Protein AF-A0A7S3FVV7-F1 (afdb_monomer_lite)

Structure (mmCIF, N/CA/C/O backbone):
data_AF-A0A7S3FVV7-F1
#
_entry.id   AF-A0A7S3FVV7-F1
#
loop_
_atom_site.group_PDB
_atom_site.id
_atom_site.type_symbol
_atom_site.label_atom_id
_atom_site.label_alt_id
_atom_site.label_comp_id
_atom_site.label_asym_id
_atom_site.label_entity_id
_atom_site.label_seq_id
_atom_site.pdbx_PDB_ins_code
_atom_site.Cartn_x
_atom_site.Cartn_y
_atom_site.Cartn_z
_atom_site.occupancy
_atom_site.B_iso_or_equiv
_atom_site.auth_seq_id
_atom_site.auth_comp_id
_atom_site.auth_asym_id
_atom_site.auth_atom_id
_atom_site.pdbx_PDB_model_num
ATOM 1 N N . TYR A 1 1 ? -2.091 10.885 12.069 1.00 60.06 1 TYR A N 1
ATOM 2 C CA . TYR A 1 1 ? -3.209 10.291 11.321 1.00 60.06 1 TYR A CA 1
ATOM 3 C C . TYR A 1 1 ? -4.371 10.122 12.283 1.00 60.06 1 TYR A C 1
ATOM 5 O O . TYR A 1 1 ? -4.278 9.339 13.219 1.00 60.06 1 TYR A O 1
ATOM 13 N N . LYS A 1 2 ? -5.393 10.971 12.178 1.00 64.44 2 LYS A N 1
ATOM 14 C CA . LYS A 1 2 ? -6.621 10.888 12.982 1.00 64.44 2 LYS A CA 1
ATOM 15 C C . LYS A 1 2 ? -7.765 11.093 12.008 1.00 64.44 2 LYS A C 1
ATOM 17 O O . LYS A 1 2 ? -8.202 12.220 11.855 1.00 64.44 2 LYS A O 1
ATOM 22 N N . HIS A 1 3 ? -8.124 10.017 11.324 1.00 74.38 3 HIS A N 1
ATOM 23 C CA . HIS A 1 3 ? -9.129 10.035 10.274 1.00 74.38 3 HIS A CA 1
ATOM 24 C C . HIS A 1 3 ? -10.385 9.331 10.760 1.00 74.38 3 HIS A C 1
ATOM 26 O O . HIS A 1 3 ? -10.295 8.312 11.455 1.00 74.38 3 HIS A O 1
ATOM 32 N N . ASP A 1 4 ? -11.543 9.839 10.355 1.00 78.06 4 ASP A N 1
ATOM 33 C CA . ASP A 1 4 ? -12.833 9.212 10.657 1.00 78.06 4 ASP A CA 1
ATOM 34 C C . ASP A 1 4 ? -13.014 7.847 9.963 1.00 78.06 4 ASP A C 1
ATOM 36 O O . ASP A 1 4 ? -13.831 7.021 10.384 1.00 78.06 4 ASP A O 1
ATOM 40 N N . SER A 1 5 ? -12.241 7.581 8.905 1.00 84.38 5 SER A N 1
ATOM 41 C CA . SER A 1 5 ? -12.246 6.319 8.164 1.00 84.38 5 SER A CA 1
ATOM 42 C C . SER A 1 5 ? -10.834 5.761 7.967 1.00 84.38 5 SER A C 1
ATOM 44 O O . SER A 1 5 ? -9.879 6.523 7.837 1.00 84.38 5 SER A O 1
ATOM 46 N N . PRO A 1 6 ? -10.676 4.424 7.930 1.00 91.50 6 PRO A N 1
ATOM 47 C CA . PRO A 1 6 ? -9.397 3.819 7.595 1.00 91.50 6 PRO A CA 1
ATOM 48 C C . PRO A 1 6 ? -9.056 4.100 6.129 1.00 91.50 6 PRO A C 1
ATOM 50 O O . PRO A 1 6 ? -9.861 3.808 5.243 1.00 91.50 6 PRO A O 1
ATOM 53 N N . SER A 1 7 ? -7.846 4.594 5.894 1.00 92.88 7 SER A N 1
ATOM 54 C CA . SER A 1 7 ? -7.273 4.843 4.573 1.00 92.88 7 SER A CA 1
ATOM 55 C C . SER A 1 7 ? -5.876 4.230 4.473 1.00 92.88 7 SER A C 1
ATOM 57 O O . SER A 1 7 ? -5.279 3.799 5.466 1.00 92.88 7 SER A O 1
ATOM 59 N N . VAL A 1 8 ? -5.368 4.137 3.249 1.00 94.50 8 VAL A N 1
ATOM 60 C CA . VAL A 1 8 ? -3.974 3.783 2.995 1.00 94.50 8 VAL A CA 1
ATOM 61 C C . VAL A 1 8 ? -3.063 4.908 3.474 1.00 94.50 8 VAL A C 1
ATOM 63 O O . VAL A 1 8 ? -3.299 6.075 3.183 1.00 94.50 8 VAL A O 1
ATOM 66 N N . HIS A 1 9 ? -1.968 4.530 4.133 1.00 94.00 9 HIS A N 1
ATOM 67 C CA . HIS A 1 9 ? -0.802 5.401 4.251 1.00 94.00 9 HIS A CA 1
ATOM 68 C C . HIS A 1 9 ? 0.135 5.201 3.060 1.00 94.00 9 HIS A C 1
ATOM 70 O O . HIS A 1 9 ? 0.400 6.144 2.334 1.00 94.00 9 HIS A O 1
ATOM 76 N N . GLY A 1 10 ? 0.596 3.972 2.814 1.00 93.81 10 GLY A N 1
ATOM 77 C CA . GLY A 1 10 ? 1.454 3.679 1.671 1.00 93.81 10 GLY A CA 1
ATOM 78 C C . GLY A 1 10 ? 1.898 2.224 1.599 1.00 93.81 10 GLY A C 1
ATOM 79 O O . GLY A 1 10 ? 1.469 1.380 2.388 1.00 93.81 10 GLY A O 1
ATOM 80 N N . LEU A 1 11 ? 2.774 1.945 0.634 1.00 95.00 11 LEU A N 1
ATOM 81 C CA . LEU A 1 11 ? 3.480 0.676 0.483 1.00 95.00 11 LEU A CA 1
ATOM 82 C C . LEU A 1 11 ? 4.974 0.963 0.393 1.00 95.00 11 LEU A C 1
ATOM 84 O O . LEU A 1 11 ? 5.427 1.675 -0.501 1.00 95.00 11 LEU A O 1
ATOM 88 N N . TRP A 1 12 ? 5.736 0.416 1.336 1.00 94.94 12 TRP A N 1
ATOM 89 C CA . TRP A 1 12 ? 7.124 0.809 1.547 1.00 94.94 12 TRP A CA 1
ATOM 90 C C . TRP A 1 12 ? 8.058 -0.387 1.374 1.00 94.94 12 TRP A C 1
ATOM 92 O O . TRP A 1 12 ? 8.199 -1.197 2.297 1.00 94.94 12 TRP A O 1
ATOM 102 N N . PRO A 1 13 ? 8.737 -0.507 0.219 1.00 92.06 13 PRO A N 1
ATOM 103 C CA . PRO A 1 13 ? 9.872 -1.407 0.094 1.00 92.06 13 PRO A CA 1
ATOM 104 C C . PRO A 1 13 ? 10.884 -1.119 1.196 1.00 92.06 13 PRO A C 1
ATOM 106 O O . PRO A 1 13 ? 11.340 0.015 1.355 1.00 92.06 13 PRO A O 1
ATOM 109 N N . GLN A 1 14 ? 11.261 -2.152 1.942 1.00 91.44 14 GLN A N 1
ATOM 110 C CA . GLN A 1 14 ? 12.256 -2.054 3.006 1.00 91.44 14 GLN A CA 1
ATOM 111 C C . GLN A 1 14 ? 13.662 -2.015 2.385 1.00 91.44 14 GLN A C 1
ATOM 113 O O . GLN A 1 14 ? 14.434 -2.963 2.503 1.00 91.44 14 GLN A O 1
ATOM 118 N N . VAL A 1 15 ? 13.965 -0.947 1.643 1.00 90.62 15 VAL A N 1
ATOM 119 C CA . VAL A 1 15 ? 15.287 -0.657 1.061 1.00 90.62 15 VAL A CA 1
ATOM 120 C C . VAL A 1 15 ? 16.217 -0.046 2.121 1.00 90.62 15 VAL A C 1
ATOM 122 O O . VAL A 1 15 ? 15.732 0.446 3.147 1.00 90.62 15 VAL A O 1
ATOM 125 N N . PRO A 1 16 ? 17.548 -0.034 1.920 1.00 84.06 16 PRO A N 1
ATOM 126 C CA . PRO A 1 16 ? 18.462 0.607 2.862 1.00 84.06 16 PRO A CA 1
ATOM 127 C C . PRO A 1 16 ? 18.108 2.087 3.118 1.00 84.06 16 PRO A C 1
ATOM 129 O O . PRO A 1 16 ? 17.757 2.794 2.172 1.00 84.06 16 PRO A O 1
ATOM 132 N N . PRO A 1 17 ? 18.232 2.592 4.362 1.00 86.62 17 PRO A N 1
ATOM 133 C CA . PRO A 1 17 ? 18.728 1.906 5.561 1.00 86.62 17 PRO A CA 1
ATOM 134 C C . PRO A 1 17 ? 17.661 1.114 6.342 1.00 86.62 17 PRO A C 1
ATOM 136 O O . PRO A 1 17 ? 17.983 0.543 7.380 1.00 86.62 17 PRO A O 1
ATOM 139 N N . TYR A 1 18 ? 16.406 1.098 5.889 1.00 84.19 18 TYR A N 1
ATOM 140 C CA . TYR A 1 18 ? 15.271 0.536 6.633 1.00 84.19 18 TYR A CA 1
ATOM 141 C C . TYR A 1 18 ? 15.118 -0.982 6.456 1.00 84.19 18 TYR A C 1
ATOM 143 O O . TYR A 1 18 ? 14.558 -1.652 7.317 1.00 84.19 18 TYR A O 1
ATOM 151 N N . GLY A 1 19 ? 15.710 -1.542 5.400 1.00 87.56 19 GLY A N 1
ATOM 152 C CA . GLY A 1 19 ? 15.874 -2.982 5.239 1.00 87.56 19 GLY A CA 1
ATOM 153 C C . GLY A 1 19 ? 16.875 -3.357 4.151 1.00 87.56 19 GLY A C 1
ATOM 154 O O . GLY A 1 19 ? 17.800 -2.606 3.840 1.00 87.56 19 GLY A O 1
ATOM 155 N N . ASN A 1 20 ? 16.701 -4.554 3.595 1.00 85.12 20 ASN A N 1
ATOM 156 C CA . ASN A 1 20 ? 17.607 -5.190 2.639 1.00 85.12 20 ASN A CA 1
ATOM 157 C C . ASN A 1 20 ? 16.963 -5.497 1.273 1.00 85.12 20 ASN A C 1
ATOM 159 O O . ASN A 1 20 ? 17.563 -6.212 0.471 1.00 85.12 20 ASN A O 1
ATOM 163 N N . SER A 1 21 ? 15.763 -4.980 0.997 1.00 88.81 21 SER A N 1
ATOM 164 C CA . SER A 1 21 ? 15.124 -5.131 -0.313 1.00 88.81 21 SER A CA 1
ATOM 165 C C . SER A 1 21 ? 15.942 -4.418 -1.391 1.00 88.81 21 SER A C 1
ATOM 167 O O . SER A 1 21 ? 16.484 -3.333 -1.162 1.00 88.81 21 SER A O 1
ATOM 169 N N . ALA A 1 22 ? 16.007 -5.003 -2.586 1.00 88.06 22 ALA A N 1
ATOM 170 C CA . ALA A 1 22 ? 16.564 -4.315 -3.743 1.00 88.06 22 ALA A CA 1
ATOM 171 C C . ALA A 1 22 ? 15.644 -3.153 -4.153 1.00 88.06 22 ALA A C 1
ATOM 173 O O . ALA A 1 22 ? 14.432 -3.330 -4.256 1.00 88.06 22 ALA A O 1
ATOM 174 N N . CYS A 1 23 ? 16.216 -1.976 -4.421 1.00 90.94 23 CYS A N 1
ATOM 175 C CA . CYS A 1 23 ? 15.470 -0.890 -5.055 1.00 90.94 23 CYS A CA 1
ATOM 176 C C . CYS A 1 23 ? 15.360 -1.179 -6.556 1.00 90.94 23 CYS A C 1
ATOM 178 O O . CYS A 1 23 ? 16.341 -1.049 -7.295 1.00 90.94 23 CYS A O 1
ATOM 180 N N . LEU A 1 24 ? 14.171 -1.580 -7.000 1.00 88.88 24 LEU A N 1
ATOM 181 C CA . LEU A 1 24 ? 13.878 -1.787 -8.413 1.00 88.88 24 LEU A CA 1
ATOM 182 C C . LEU A 1 24 ? 13.296 -0.492 -8.982 1.00 88.88 24 LEU A C 1
ATOM 184 O O . LEU A 1 24 ? 12.184 -0.090 -8.648 1.00 88.88 24 LEU A O 1
ATOM 188 N N . LEU A 1 25 ? 14.082 0.186 -9.815 1.00 88.81 25 LEU A N 1
ATOM 189 C CA . LEU A 1 25 ? 13.683 1.464 -10.397 1.00 88.81 25 LEU A CA 1
ATOM 190 C C . LEU A 1 25 ? 12.550 1.276 -11.412 1.00 88.81 25 LEU A C 1
ATOM 192 O O . LEU A 1 25 ? 12.575 0.304 -12.174 1.00 88.81 25 LEU A O 1
ATOM 196 N N . PRO A 1 26 ? 11.603 2.222 -11.494 1.00 84.81 26 PRO A N 1
ATOM 197 C CA . PRO A 1 26 ? 10.567 2.177 -12.501 1.00 84.81 26 PRO A CA 1
ATOM 198 C C . PRO A 1 26 ? 11.126 2.417 -13.900 1.00 84.81 26 PRO A C 1
ATOM 200 O O . PRO A 1 26 ? 12.170 3.055 -14.080 1.00 84.81 26 PRO A O 1
ATOM 203 N N . LYS A 1 27 ? 10.381 1.956 -14.912 1.00 76.62 27 LYS A N 1
ATOM 204 C CA . LYS A 1 27 ? 10.697 2.223 -16.326 1.00 76.62 27 LYS A CA 1
ATOM 205 C C . LYS A 1 27 ? 10.685 3.724 -16.626 1.00 76.62 27 LYS A C 1
ATOM 207 O O . LYS A 1 27 ? 11.516 4.193 -17.399 1.00 76.62 27 LYS A O 1
ATOM 212 N N . SER A 1 28 ? 9.792 4.474 -15.977 1.00 71.69 28 SER A N 1
ATOM 213 C CA . SER A 1 28 ? 9.802 5.936 -15.970 1.00 71.69 28 SER A CA 1
ATOM 214 C C . SER A 1 28 ? 10.051 6.468 -14.557 1.00 71.69 28 SER A C 1
ATOM 216 O O . SER A 1 28 ? 9.225 6.300 -13.666 1.00 71.69 28 SER A O 1
ATOM 218 N N . LYS A 1 29 ? 11.200 7.127 -14.340 1.00 62.06 29 LYS A N 1
ATOM 219 C CA . LYS A 1 29 ? 11.559 7.754 -13.046 1.00 62.06 29 LYS A CA 1
ATOM 220 C C . LYS A 1 29 ? 10.788 9.039 -12.757 1.00 62.06 29 LYS A C 1
ATOM 222 O O . LYS A 1 29 ? 10.735 9.490 -11.620 1.00 62.06 29 LYS A O 1
ATOM 227 N N . ARG A 1 30 ? 10.274 9.661 -13.810 1.00 56.72 30 ARG A N 1
ATOM 228 C CA . ARG A 1 30 ? 9.568 10.930 -13.791 1.00 56.72 30 ARG A CA 1
ATOM 229 C C . ARG A 1 30 ? 8.456 10.742 -14.796 1.00 56.72 30 ARG A C 1
ATOM 231 O O . ARG A 1 30 ? 8.726 10.785 -15.990 1.00 56.72 30 ARG A O 1
ATOM 238 N N . ASP A 1 31 ? 7.256 10.448 -14.325 1.00 56.06 31 ASP A N 1
ATOM 239 C CA . ASP A 1 31 ? 6.099 10.784 -15.135 1.00 56.06 31 ASP A CA 1
ATOM 240 C C . ASP A 1 31 ? 5.971 12.307 -14.984 1.00 56.06 31 ASP A C 1
ATOM 242 O O . ASP A 1 31 ? 5.681 12.767 -13.878 1.00 56.06 31 ASP A O 1
ATOM 246 N N . PRO A 1 32 ? 6.376 13.120 -15.980 1.00 47.06 32 PRO A N 1
ATOM 247 C CA . PRO A 1 32 ? 6.395 14.576 -15.831 1.00 47.06 32 PRO A CA 1
ATOM 248 C C . PRO A 1 32 ? 5.001 15.153 -15.548 1.00 47.06 32 PRO A C 1
ATOM 250 O O . PRO A 1 32 ? 4.920 16.281 -15.072 1.00 47.06 32 PRO A O 1
ATOM 253 N N . ASP A 1 33 ? 3.955 14.352 -15.762 1.00 52.72 33 ASP A N 1
ATOM 254 C CA . ASP A 1 33 ? 2.555 14.708 -15.608 1.00 52.72 33 ASP A CA 1
ATOM 255 C C . ASP A 1 33 ? 1.809 13.698 -14.722 1.00 52.72 33 ASP A C 1
ATOM 257 O O . ASP A 1 33 ? 0.650 13.394 -15.013 1.00 52.72 33 ASP A O 1
ATOM 261 N N . PHE A 1 34 ? 2.435 13.133 -13.673 1.00 63.44 34 PHE A N 1
ATOM 262 C CA . PHE A 1 34 ? 1.653 12.381 -12.684 1.00 63.44 34 PHE A CA 1
ATOM 263 C C . PHE A 1 34 ? 0.677 13.339 -12.004 1.00 63.44 34 PHE A C 1
ATOM 265 O O . PHE A 1 34 ? 0.980 13.962 -11.002 1.00 63.44 34 PHE A O 1
ATOM 272 N N . VAL A 1 35 ? -0.492 13.465 -12.604 1.00 59.22 35 VAL A N 1
ATOM 273 C CA . VAL A 1 35 ? -1.704 14.043 -12.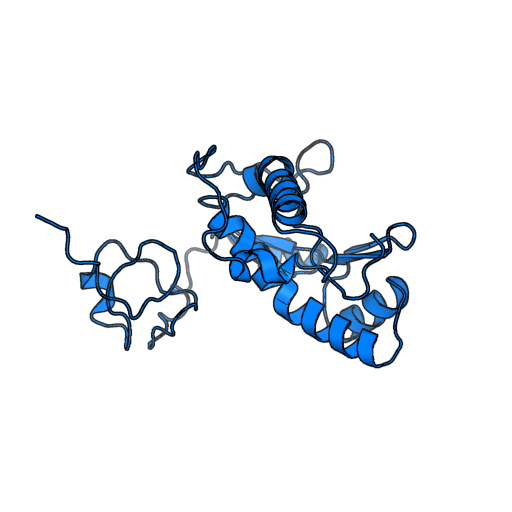070 1.00 59.22 35 VAL A CA 1
ATOM 274 C C . VAL A 1 35 ? -2.679 12.882 -12.157 1.00 59.22 35 VAL A C 1
ATOM 276 O O . VAL A 1 35 ? -2.947 12.438 -13.280 1.00 59.22 35 VAL A O 1
ATOM 279 N N . PRO A 1 36 ? -3.159 12.345 -11.021 1.00 63.03 36 PRO A N 1
ATOM 280 C CA . PRO A 1 36 ? -4.264 11.403 -11.018 1.00 63.03 36 PRO A CA 1
ATOM 281 C C . PRO A 1 36 ? -5.332 11.955 -11.954 1.00 63.03 36 PRO A C 1
ATOM 283 O O . PRO A 1 36 ? -5.836 13.062 -11.752 1.00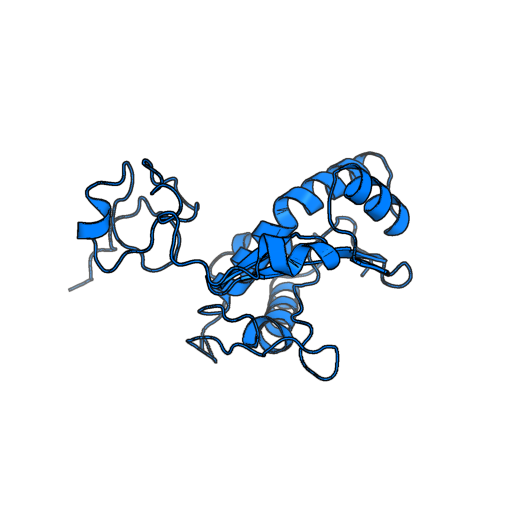 63.03 36 PRO A O 1
ATOM 286 N N . LYS A 1 37 ? -5.600 11.257 -13.059 1.00 58.88 37 LYS A N 1
ATOM 287 C CA . LYS A 1 37 ? -6.490 11.816 -14.092 1.00 58.88 37 LYS A CA 1
ATOM 288 C C . LYS A 1 37 ? -7.913 11.888 -13.574 1.00 58.88 37 LYS A C 1
ATOM 290 O O . LYS A 1 37 ? -8.721 12.672 -14.077 1.00 58.88 37 LYS A O 1
ATOM 295 N N . HIS A 1 38 ? -8.184 11.084 -12.550 1.00 60.59 38 HIS A N 1
ATOM 296 C CA . HIS A 1 38 ? -9.468 11.000 -11.921 1.00 60.59 38 HIS A CA 1
ATOM 297 C C . HIS A 1 38 ? -9.351 10.802 -10.396 1.00 60.59 38 HIS A C 1
ATOM 299 O O . HIS A 1 38 ? -8.532 9.998 -9.944 1.00 60.59 38 HIS A O 1
ATOM 305 N N . PRO A 1 39 ? -10.182 11.487 -9.586 1.00 66.00 39 PRO A N 1
ATOM 306 C CA . PRO A 1 39 ? -10.175 11.361 -8.126 1.00 66.00 39 PRO A CA 1
ATOM 307 C C . PRO A 1 39 ? -10.355 9.925 -7.611 1.00 66.00 39 PRO A C 1
ATOM 309 O O . PRO A 1 39 ? -9.896 9.593 -6.523 1.00 66.00 39 PRO A O 1
ATOM 312 N N . GLU A 1 40 ? -10.995 9.037 -8.376 1.00 68.31 40 GLU A N 1
ATOM 313 C CA . GLU A 1 40 ? -11.131 7.629 -7.996 1.00 68.31 40 GLU A CA 1
ATOM 314 C C . GLU A 1 40 ? -9.798 6.879 -7.891 1.00 68.31 40 GLU A C 1
ATOM 316 O O . GLU A 1 40 ? -9.731 5.900 -7.146 1.00 68.31 40 GLU A O 1
ATOM 321 N N . GLU A 1 41 ? -8.745 7.343 -8.571 1.00 67.62 41 GLU A N 1
ATOM 322 C CA . GLU A 1 41 ? -7.389 6.786 -8.469 1.00 67.62 41 GLU A CA 1
ATOM 323 C C . GLU A 1 41 ? -6.773 7.060 -7.084 1.00 67.62 41 GLU A C 1
ATOM 325 O O . GLU A 1 41 ? -5.924 6.302 -6.622 1.00 67.62 41 GLU A O 1
ATOM 330 N N . LEU A 1 42 ? -7.259 8.092 -6.383 1.00 74.94 42 LEU A N 1
ATOM 331 C CA . LEU A 1 42 ? -6.851 8.466 -5.025 1.00 74.94 42 LEU A CA 1
ATOM 332 C C . LEU A 1 42 ? -7.757 7.879 -3.937 1.00 74.94 42 LEU A C 1
ATOM 334 O O . LEU A 1 42 ? -7.471 7.997 -2.75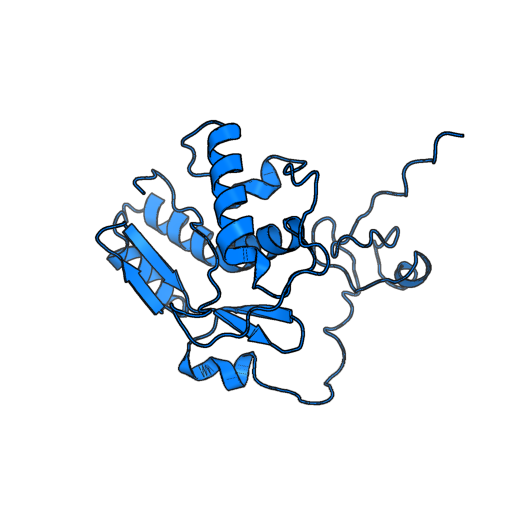1 1.00 74.94 42 LEU A O 1
ATOM 338 N N . LYS A 1 43 ? -8.840 7.186 -4.299 1.00 80.06 43 LYS A N 1
ATOM 339 C CA . LYS A 1 43 ? -9.901 6.824 -3.346 1.00 80.06 43 LYS A CA 1
ATOM 340 C C . LYS A 1 43 ? -9.462 5.905 -2.200 1.00 80.06 43 LYS A C 1
ATOM 342 O O . LYS A 1 43 ? -10.136 5.847 -1.178 1.00 80.06 43 LYS A O 1
ATOM 347 N N . CYS A 1 44 ? -8.382 5.136 -2.350 1.00 88.44 44 CYS A N 1
ATOM 348 C CA . CYS A 1 44 ? -7.874 4.339 -1.228 1.00 88.44 44 CYS A CA 1
ATOM 349 C C . CYS A 1 44 ? -7.062 5.168 -0.218 1.00 88.44 44 CYS A C 1
ATOM 351 O O . CYS A 1 44 ? -6.901 4.733 0.923 1.00 88.44 44 CYS A O 1
ATOM 353 N N . TYR A 1 45 ? -6.589 6.343 -0.635 1.00 87.75 45 TYR A N 1
ATOM 354 C CA . TYR A 1 45 ? -5.927 7.352 0.189 1.00 87.75 45 TYR A CA 1
ATOM 355 C C . TYR A 1 45 ? -6.911 8.361 0.787 1.00 87.75 45 TYR A C 1
ATOM 357 O O . TYR A 1 45 ? -6.600 8.935 1.825 1.00 87.75 45 TYR A O 1
ATOM 365 N N . ASP A 1 46 ? -8.087 8.523 0.172 1.00 82.19 46 ASP A N 1
ATOM 366 C CA . ASP A 1 46 ? -9.173 9.391 0.638 1.00 82.19 46 ASP A CA 1
ATOM 367 C C . ASP A 1 46 ? -9.527 9.101 2.107 1.00 82.19 46 ASP A C 1
ATOM 369 O O . ASP A 1 46 ? -9.989 8.017 2.487 1.00 82.19 46 ASP A O 1
ATOM 373 N N . THR A 1 47 ? -9.262 10.095 2.946 1.00 72.94 47 THR A N 1
ATOM 374 C CA . THR A 1 47 ? -9.539 10.107 4.386 1.00 72.94 47 THR A CA 1
ATOM 375 C C . THR A 1 47 ? -10.917 10.695 4.698 1.00 72.94 47 THR A C 1
ATOM 377 O O . THR A 1 47 ? -11.342 10.667 5.854 1.00 72.94 47 THR A O 1
ATOM 380 N N . GLY A 1 48 ? -11.614 11.244 3.698 1.00 70.38 48 GLY A N 1
ATOM 381 C CA . GLY A 1 48 ? -12.760 12.137 3.856 1.00 70.38 48 GLY A CA 1
ATOM 382 C C . GLY A 1 48 ? -12.379 13.513 4.414 1.00 70.38 48 GLY A C 1
ATOM 383 O O . GLY A 1 48 ? -13.262 14.298 4.763 1.00 70.38 48 GLY A O 1
ATOM 384 N N . GLU A 1 49 ? -11.078 13.795 4.531 1.00 64.00 49 GLU A N 1
ATOM 385 C CA . GLU A 1 49 ? -10.506 14.948 5.221 1.00 64.00 49 GLU A CA 1
ATOM 386 C C . GLU A 1 49 ? -9.394 15.579 4.371 1.00 64.00 49 GLU A C 1
ATOM 388 O O . GLU A 1 49 ? -8.271 15.081 4.327 1.00 64.00 49 GLU A O 1
ATOM 393 N N . GLY A 1 50 ? -9.678 16.716 3.739 1.00 67.19 50 GLY A N 1
ATOM 394 C CA . GLY A 1 50 ? -8.699 17.442 2.928 1.00 67.19 50 GLY A CA 1
ATOM 395 C C . GLY A 1 50 ? -9.295 17.940 1.619 1.00 67.19 50 GLY A C 1
ATOM 396 O O . GLY A 1 50 ? -10.442 17.644 1.291 1.00 67.19 50 GLY A O 1
ATOM 397 N N . ASP A 1 51 ? -8.527 18.747 0.895 1.00 76.25 51 ASP A N 1
ATOM 398 C CA . ASP A 1 51 ? -8.790 19.030 -0.511 1.00 76.25 51 ASP A CA 1
ATOM 399 C C . ASP A 1 51 ? -7.924 18.130 -1.403 1.00 76.25 51 ASP A C 1
ATOM 401 O O . ASP A 1 51 ? -7.005 17.445 -0.945 1.00 76.25 51 ASP A O 1
ATOM 405 N N . TYR A 1 52 ? -8.235 18.136 -2.697 1.00 75.81 52 TYR A N 1
ATOM 406 C CA . TYR A 1 52 ? -7.514 17.360 -3.703 1.00 75.81 52 TYR A CA 1
ATOM 407 C C . TYR A 1 52 ? -6.003 17.648 -3.700 1.00 75.81 52 TYR A C 1
ATOM 409 O O . TYR A 1 52 ? -5.204 16.737 -3.898 1.00 75.81 52 TYR A O 1
ATOM 417 N N . ASP A 1 53 ? -5.597 18.892 -3.431 1.00 79.81 53 ASP A N 1
ATOM 418 C CA . ASP A 1 53 ? -4.186 19.289 -3.421 1.00 79.81 53 ASP A CA 1
ATOM 419 C C . ASP A 1 53 ? -3.422 18.640 -2.255 1.00 79.81 53 ASP A C 1
ATOM 421 O O . ASP A 1 53 ? -2.261 18.244 -2.409 1.00 79.81 53 ASP A O 1
ATOM 425 N N . HIS A 1 54 ? -4.068 18.487 -1.093 1.00 80.62 54 HIS A N 1
ATOM 426 C CA . HIS A 1 54 ? -3.496 17.776 0.047 1.00 80.62 54 HIS A CA 1
ATOM 427 C C . HIS A 1 54 ? -3.281 16.287 -0.251 1.00 80.62 54 HIS A C 1
ATOM 429 O O . HIS A 1 54 ? -2.182 15.771 -0.031 1.00 80.62 54 HIS A O 1
ATOM 435 N N . GLU A 1 55 ? -4.302 15.609 -0.779 1.00 80.19 55 GLU A N 1
ATOM 436 C CA . GLU A 1 55 ? -4.223 14.189 -1.146 1.00 80.19 55 GLU A CA 1
ATOM 437 C C . GLU A 1 55 ? -3.189 13.951 -2.246 1.00 80.19 55 GLU A C 1
ATOM 439 O O . GLU A 1 55 ? -2.380 13.026 -2.164 1.00 80.19 55 GLU A O 1
ATOM 444 N N . TYR A 1 56 ? -3.160 14.834 -3.243 1.00 82.69 56 TYR A N 1
ATOM 445 C CA . TYR A 1 56 ? -2.182 14.800 -4.318 1.00 82.69 56 TYR A CA 1
ATOM 446 C C . TYR A 1 56 ? -0.748 14.913 -3.788 1.00 82.69 56 TYR A C 1
ATOM 448 O O . TYR A 1 56 ? 0.097 14.084 -4.116 1.00 82.69 56 TYR A O 1
ATOM 456 N N . SER A 1 57 ? -0.474 15.903 -2.933 1.00 83.94 57 SER A N 1
ATOM 457 C CA . SER A 1 57 ? 0.850 16.100 -2.326 1.00 83.94 57 SER A CA 1
ATOM 458 C C . SER A 1 57 ? 1.293 14.885 -1.503 1.00 83.94 57 SER A C 1
ATOM 460 O O . SER A 1 57 ? 2.462 14.490 -1.527 1.00 83.94 57 SER A O 1
ATOM 462 N N . PHE A 1 58 ? 0.352 14.252 -0.801 1.00 87.81 58 PHE A N 1
ATOM 463 C CA . PHE A 1 58 ? 0.620 13.035 -0.048 1.00 87.81 58 PHE A CA 1
ATOM 464 C C . PHE A 1 58 ? 0.965 11.857 -0.964 1.00 87.81 58 PHE A C 1
ATOM 466 O O . PHE A 1 58 ? 1.965 11.177 -0.751 1.00 87.81 58 PHE A O 1
ATOM 473 N N . VAL A 1 59 ? 0.195 11.639 -2.026 1.00 87.06 59 VAL A N 1
ATOM 474 C CA . VAL A 1 59 ? 0.488 10.564 -2.978 1.00 87.06 59 VAL A CA 1
ATOM 475 C C . VAL A 1 59 ? 1.783 10.816 -3.754 1.00 87.06 59 VAL A C 1
ATOM 477 O O . VAL A 1 59 ? 2.535 9.870 -3.990 1.00 87.06 59 VAL A O 1
ATOM 480 N N . ASP A 1 60 ? 2.098 12.067 -4.093 1.00 86.94 60 ASP A N 1
ATOM 481 C CA . ASP A 1 60 ? 3.385 12.431 -4.695 1.00 86.94 60 ASP A CA 1
ATOM 482 C C . ASP A 1 60 ? 4.555 12.096 -3.749 1.00 86.94 60 ASP A C 1
ATOM 484 O O . ASP A 1 60 ? 5.557 11.517 -4.179 1.00 86.94 60 ASP A O 1
ATOM 488 N N . HIS A 1 61 ? 4.406 12.341 -2.438 1.00 90.44 61 HIS A N 1
ATOM 489 C CA . HIS A 1 61 ? 5.371 11.889 -1.427 1.00 90.44 61 HIS A CA 1
ATOM 490 C C . HIS A 1 61 ? 5.551 10.368 -1.443 1.00 90.44 61 HIS A C 1
ATOM 492 O O . HIS A 1 61 ? 6.687 9.884 -1.500 1.00 90.44 61 HIS A O 1
ATOM 498 N N . GLU A 1 62 ? 4.448 9.618 -1.399 1.00 92.25 62 GLU A N 1
ATOM 499 C CA . GLU A 1 62 ? 4.479 8.155 -1.384 1.00 92.25 62 GLU A CA 1
ATOM 500 C C . GLU A 1 62 ? 5.140 7.592 -2.650 1.00 92.25 62 GLU A C 1
ATOM 502 O O . GLU A 1 62 ? 5.994 6.704 -2.572 1.00 92.25 62 GLU A O 1
ATOM 507 N N . TRP A 1 63 ? 4.840 8.158 -3.818 1.00 89.81 63 TRP A N 1
ATOM 508 C CA . TRP A 1 63 ? 5.491 7.778 -5.067 1.00 89.81 63 TRP A CA 1
ATOM 509 C C . TRP A 1 63 ? 6.992 8.080 -5.047 1.00 89.81 63 TRP A C 1
ATOM 511 O O . TRP A 1 63 ? 7.813 7.169 -5.201 1.00 89.81 63 TRP A O 1
ATOM 521 N N . LEU A 1 64 ? 7.368 9.348 -4.850 1.00 88.81 64 LEU A N 1
ATOM 522 C CA . LEU A 1 64 ? 8.752 9.799 -4.996 1.00 88.81 64 LEU A CA 1
ATOM 523 C C . LEU A 1 64 ? 9.685 9.104 -4.006 1.00 88.81 64 LEU A C 1
ATOM 525 O O . LEU A 1 64 ? 10.813 8.756 -4.365 1.00 88.81 64 LEU A O 1
ATOM 529 N N . LYS A 1 65 ? 9.217 8.883 -2.775 1.00 89.62 65 LYS A N 1
ATOM 530 C CA . LYS A 1 65 ? 10.026 8.322 -1.693 1.00 89.62 65 LYS A CA 1
ATOM 531 C C . LYS A 1 65 ? 9.991 6.798 -1.630 1.00 89.62 65 LYS A C 1
ATOM 533 O O . LYS A 1 65 ? 10.996 6.203 -1.241 1.00 89.62 65 LYS A O 1
ATOM 538 N N . HIS A 1 66 ? 8.866 6.173 -1.978 1.00 92.94 66 HIS A N 1
ATOM 539 C CA . HIS A 1 66 ? 8.663 4.736 -1.782 1.00 92.94 66 HIS A CA 1
ATOM 540 C C . HIS A 1 66 ? 8.403 3.999 -3.101 1.00 92.94 66 HIS A C 1
ATOM 542 O O . HIS A 1 66 ? 9.109 3.036 -3.420 1.00 92.94 66 HIS A O 1
ATOM 548 N N . GLY A 1 67 ? 7.457 4.484 -3.906 1.00 90.69 67 GLY A N 1
ATOM 549 C CA . GLY A 1 67 ? 7.062 3.858 -5.170 1.00 90.69 67 GLY A CA 1
ATOM 550 C C . GLY A 1 67 ? 8.192 3.725 -6.199 1.00 90.69 67 GLY A C 1
ATOM 551 O O . GLY A 1 67 ? 8.279 2.712 -6.897 1.00 90.69 67 GLY A O 1
ATOM 552 N N . THR A 1 68 ? 9.133 4.675 -6.242 1.00 91.56 68 THR A N 1
ATOM 553 C CA . THR A 1 68 ? 10.285 4.654 -7.169 1.00 91.56 68 THR A CA 1
ATOM 554 C C . THR A 1 68 ? 11.279 3.503 -6.947 1.00 91.56 68 THR A C 1
ATOM 556 O O . THR A 1 68 ? 12.191 3.326 -7.756 1.00 91.56 68 THR A O 1
ATOM 559 N N . CYS A 1 69 ? 11.112 2.695 -5.898 1.00 91.81 69 CYS A N 1
ATOM 560 C CA . CYS A 1 69 ? 11.912 1.495 -5.644 1.00 91.81 69 CYS A CA 1
ATOM 561 C C . CYS A 1 69 ? 11.117 0.180 -5.732 1.00 91.81 69 CYS A C 1
ATOM 563 O O . CYS A 1 69 ? 11.652 -0.873 -5.383 1.00 91.81 69 CYS A O 1
ATOM 565 N N . MET A 1 70 ? 9.858 0.214 -6.181 1.00 90.12 70 MET A N 1
ATOM 566 C CA . MET A 1 70 ? 8.961 -0.950 -6.160 1.00 90.12 70 MET A CA 1
ATOM 567 C C . MET A 1 70 ? 9.026 -1.867 -7.387 1.00 90.12 70 MET A C 1
ATOM 569 O O . MET A 1 70 ? 8.371 -2.909 -7.398 1.00 90.12 70 MET A O 1
ATOM 573 N N . GLY A 1 71 ? 9.767 -1.491 -8.431 1.00 88.88 71 GLY A N 1
ATOM 574 C CA . GLY A 1 71 ? 9.828 -2.240 -9.692 1.00 88.88 71 GLY A CA 1
ATOM 575 C C . GLY A 1 71 ? 8.569 -2.123 -10.553 1.00 88.88 71 GLY A C 1
ATOM 576 O O . GLY A 1 71 ? 8.337 -2.968 -11.411 1.00 88.88 71 GLY A O 1
ATOM 577 N N . VAL A 1 72 ? 7.756 -1.092 -10.322 1.00 87.31 72 VAL A N 1
ATOM 578 C CA . VAL A 1 72 ? 6.531 -0.785 -11.083 1.00 87.31 72 VAL A CA 1
ATOM 579 C C . VAL A 1 72 ? 6.842 0.036 -12.338 1.00 87.31 72 VAL A C 1
ATOM 581 O O . VAL A 1 72 ? 7.921 0.615 -12.442 1.00 87.31 72 VAL A O 1
ATOM 584 N N . SER A 1 73 ? 5.936 0.133 -13.316 1.00 85.75 73 SER A N 1
ATOM 585 C CA . SER A 1 73 ? 6.262 0.865 -14.554 1.00 85.75 73 SER A CA 1
ATOM 586 C C . SER A 1 73 ? 6.282 2.385 -14.358 1.00 85.75 73 SER A C 1
ATOM 588 O O . SER A 1 73 ? 7.145 3.059 -14.930 1.00 85.75 73 SER A O 1
ATOM 590 N N . ASN A 1 74 ? 5.332 2.909 -13.578 1.00 83.50 74 ASN A N 1
ATOM 591 C CA . ASN A 1 74 ? 5.080 4.334 -13.343 1.00 83.50 74 ASN A CA 1
ATOM 592 C C . ASN A 1 74 ? 4.260 4.538 -12.043 1.00 83.50 74 ASN A C 1
ATOM 594 O O . ASN A 1 74 ? 3.977 3.580 -11.320 1.00 83.50 74 ASN A O 1
ATOM 598 N N . ALA A 1 75 ? 3.881 5.784 -11.753 1.00 84.12 75 ALA A N 1
ATOM 599 C CA . ALA A 1 75 ? 3.132 6.150 -10.551 1.00 84.12 75 ALA A CA 1
ATOM 600 C C . ALA A 1 75 ? 1.666 5.661 -10.545 1.00 84.12 75 ALA A C 1
ATOM 602 O O . ALA A 1 75 ? 1.127 5.368 -9.480 1.00 84.12 75 ALA A O 1
ATOM 603 N N . ALA A 1 76 ? 1.031 5.505 -11.712 1.00 82.25 76 ALA A N 1
ATOM 604 C CA . ALA A 1 76 ? -0.315 4.935 -11.801 1.00 82.25 76 ALA A CA 1
ATOM 605 C C . ALA A 1 76 ? -0.316 3.435 -11.445 1.00 82.25 76 ALA A C 1
ATOM 607 O O . ALA A 1 76 ? -1.164 2.987 -10.672 1.00 82.25 76 ALA A O 1
ATOM 608 N N . ASP A 1 77 ? 0.681 2.677 -11.922 1.00 84.44 77 ASP A N 1
ATOM 609 C CA . ASP A 1 77 ? 0.889 1.275 -11.527 1.00 84.44 77 ASP A CA 1
ATOM 610 C C . ASP A 1 77 ? 1.104 1.159 -10.009 1.00 84.44 77 ASP A C 1
ATOM 612 O O . ASP A 1 77 ? 0.516 0.294 -9.362 1.00 84.44 77 ASP A O 1
ATOM 616 N N . PHE A 1 78 ? 1.924 2.048 -9.430 1.00 88.75 78 PHE A N 1
ATOM 617 C CA . PHE A 1 78 ? 2.132 2.124 -7.980 1.00 88.75 78 PHE A CA 1
ATOM 618 C C . PHE A 1 78 ? 0.809 2.284 -7.226 1.00 88.75 78 PHE A C 1
ATOM 620 O O . PHE A 1 78 ? 0.497 1.463 -6.360 1.00 88.75 78 PHE A O 1
ATOM 627 N N . LEU A 1 79 ? 0.026 3.308 -7.579 1.00 88.12 79 LEU A N 1
ATOM 628 C CA . LEU A 1 79 ? -1.252 3.596 -6.936 1.00 88.12 79 LEU A CA 1
ATOM 629 C C . LEU A 1 79 ? -2.218 2.417 -7.022 1.00 88.12 79 LEU A C 1
ATOM 631 O O . LEU A 1 79 ? -2.805 2.018 -6.014 1.00 88.12 79 LEU A O 1
ATOM 635 N N . SER A 1 80 ? -2.355 1.829 -8.212 1.00 86.44 80 SER A N 1
ATOM 636 C CA . SER A 1 80 ? -3.258 0.702 -8.404 1.00 86.44 80 SER A CA 1
ATOM 637 C C . SER A 1 80 ? -2.861 -0.495 -7.543 1.00 86.44 80 SER A C 1
ATOM 639 O O . SER A 1 80 ? -3.722 -1.053 -6.862 1.00 86.44 80 SER A O 1
ATOM 641 N N . ILE A 1 81 ? -1.574 -0.850 -7.508 1.00 91.00 81 ILE A N 1
ATOM 642 C CA . ILE A 1 81 ? -1.070 -1.955 -6.685 1.00 91.00 81 ILE A CA 1
ATOM 643 C C . ILE A 1 81 ? -1.357 -1.705 -5.202 1.00 91.00 81 ILE A C 1
ATOM 645 O O . ILE A 1 81 ? -1.845 -2.603 -4.508 1.00 91.00 81 ILE A O 1
ATOM 649 N N . VAL A 1 82 ? -1.085 -0.494 -4.708 1.00 93.88 82 VAL A N 1
ATOM 650 C CA . VAL A 1 82 ? -1.316 -0.147 -3.301 1.00 93.88 82 VAL A CA 1
ATOM 651 C C . VAL A 1 82 ? -2.803 -0.267 -2.961 1.00 93.88 82 VAL A C 1
ATOM 653 O O . VAL A 1 82 ? -3.170 -0.954 -2.001 1.00 93.88 82 VAL A O 1
ATOM 656 N N . CYS A 1 83 ? -3.673 0.343 -3.770 1.00 91.94 83 CYS A N 1
ATOM 657 C CA . CYS A 1 83 ? -5.115 0.282 -3.558 1.00 91.94 83 CYS A CA 1
ATOM 658 C C . CYS A 1 83 ? -5.652 -1.154 -3.653 1.00 91.94 83 CYS A C 1
ATOM 660 O O . CYS A 1 83 ? -6.542 -1.530 -2.885 1.00 91.94 83 CYS A O 1
ATOM 662 N N . ASP A 1 84 ? -5.105 -1.984 -4.542 1.00 92.12 84 ASP A N 1
ATOM 663 C CA . ASP A 1 84 ? -5.517 -3.376 -4.711 1.00 92.12 84 ASP A CA 1
ATOM 664 C C . ASP A 1 84 ? -5.173 -4.253 -3.510 1.00 92.12 84 ASP A C 1
ATOM 666 O O . ASP A 1 84 ? -6.035 -5.002 -3.031 1.00 92.12 84 ASP A O 1
ATOM 670 N N . LEU A 1 85 ? -3.959 -4.116 -2.971 1.00 95.56 85 LEU A N 1
ATOM 671 C CA . LEU A 1 85 ? -3.549 -4.793 -1.739 1.00 95.56 85 LEU A CA 1
ATOM 672 C C . LEU A 1 85 ? -4.412 -4.348 -0.552 1.00 95.56 85 LEU A C 1
ATOM 674 O O . LEU A 1 85 ? -4.834 -5.176 0.261 1.00 95.56 85 LEU A O 1
ATOM 678 N N . ALA A 1 86 ? -4.726 -3.054 -0.476 1.00 96.25 86 ALA A N 1
ATOM 679 C CA . ALA A 1 86 ? -5.480 -2.466 0.625 1.00 96.25 86 ALA A CA 1
ATOM 680 C C . ALA A 1 86 ? -6.996 -2.706 0.545 1.00 96.25 86 ALA A C 1
ATOM 682 O O . ALA A 1 86 ? -7.681 -2.673 1.569 1.00 96.25 86 ALA A O 1
ATOM 683 N N . ARG A 1 87 ? -7.551 -2.996 -0.639 1.00 93.75 87 ARG A N 1
ATOM 684 C CA . ARG A 1 87 ? -9.003 -3.032 -0.894 1.00 93.75 87 ARG A CA 1
ATOM 685 C C . ARG A 1 87 ? -9.785 -3.895 0.096 1.00 93.75 87 ARG A C 1
ATOM 687 O O . ARG A 1 87 ? -10.810 -3.471 0.638 1.00 93.75 87 ARG A O 1
ATOM 694 N N . LYS A 1 88 ? -9.344 -5.139 0.311 1.00 96.06 88 LYS A N 1
ATOM 695 C CA . LYS A 1 88 ? -10.035 -6.076 1.213 1.00 96.06 88 LYS A CA 1
ATOM 696 C C . LYS A 1 88 ? -9.771 -5.758 2.699 1.00 96.06 88 LYS A C 1
ATOM 698 O O . LYS A 1 88 ? -10.762 -5.739 3.438 1.00 96.06 88 LYS A O 1
ATOM 703 N N . PRO A 1 89 ? -8.528 -5.466 3.143 1.00 97.25 89 PRO A N 1
ATOM 704 C CA . PRO A 1 89 ? -8.262 -4.948 4.487 1.00 97.25 89 PRO A CA 1
ATOM 705 C C . PRO A 1 89 ? -9.105 -3.720 4.851 1.00 97.25 89 PRO A C 1
ATOM 707 O O . PRO A 1 89 ? -9.835 -3.758 5.842 1.00 97.25 89 PRO A O 1
ATOM 710 N N . LEU A 1 90 ? -9.106 -2.682 4.009 1.00 95.56 90 LEU A N 1
ATOM 711 C CA . LEU A 1 90 ? -9.862 -1.449 4.242 1.00 95.56 90 LEU A CA 1
ATOM 712 C C . LEU A 1 90 ? -11.364 -1.708 4.333 1.00 95.56 90 LEU A C 1
ATOM 714 O O . LEU A 1 90 ? -12.031 -1.194 5.227 1.00 95.56 90 LEU A O 1
ATOM 718 N N . LYS A 1 91 ? -11.915 -2.571 3.469 1.00 94.62 91 LYS A N 1
ATOM 719 C CA . LYS A 1 91 ? -13.332 -2.957 3.551 1.00 94.62 91 LYS A CA 1
ATOM 720 C C . LYS A 1 91 ? -13.674 -3.615 4.891 1.00 94.62 91 LYS A C 1
ATOM 722 O O . LYS A 1 91 ? -14.770 -3.394 5.420 1.00 94.62 91 LYS A O 1
ATOM 727 N N . LEU A 1 92 ? -12.771 -4.437 5.429 1.00 96.38 92 LEU A N 1
ATOM 728 C CA . LEU A 1 92 ? -12.963 -5.085 6.724 1.00 96.38 92 LEU A CA 1
ATOM 729 C C . LEU A 1 92 ? -12.851 -4.076 7.873 1.00 96.38 92 LEU A C 1
ATOM 731 O O . LEU A 1 92 ? -13.738 -4.052 8.728 1.00 96.38 92 LEU A O 1
ATOM 735 N N . MET A 1 93 ? -11.837 -3.209 7.845 1.00 95.44 93 MET A N 1
ATOM 736 C CA . MET A 1 93 ? -11.657 -2.140 8.830 1.00 95.44 93 MET A CA 1
ATOM 737 C C . MET A 1 93 ? -12.852 -1.183 8.833 1.00 95.44 93 MET A C 1
ATOM 739 O O . MET A 1 93 ? -13.447 -0.962 9.878 1.00 95.44 93 MET A O 1
ATOM 743 N N . ALA A 1 94 ? -13.326 -0.729 7.671 1.00 93.62 94 ALA A N 1
ATOM 744 C CA . ALA A 1 94 ? -14.496 0.144 7.574 1.00 93.62 94 ALA A CA 1
ATOM 745 C C . ALA A 1 94 ? -15.768 -0.510 8.152 1.00 93.62 94 ALA A C 1
ATOM 747 O O . ALA A 1 94 ? -16.620 0.156 8.744 1.00 93.62 94 ALA A O 1
ATOM 748 N N . LYS A 1 95 ? -15.924 -1.836 8.009 1.00 95.19 95 LYS A N 1
ATOM 749 C CA . LYS A 1 95 ? -17.017 -2.583 8.656 1.00 95.19 95 LYS A CA 1
ATOM 750 C C . LYS A 1 95 ? -16.862 -2.617 10.178 1.00 95.19 95 LYS A C 1
ATOM 752 O O . LYS A 1 95 ? -17.879 -2.590 10.868 1.00 95.19 95 LYS A O 1
ATOM 757 N N . ALA A 1 96 ? -15.636 -2.704 10.684 1.00 95.44 96 ALA A N 1
ATOM 758 C CA . ALA A 1 96 ? -15.338 -2.658 12.109 1.00 95.44 96 ALA A CA 1
ATOM 759 C C . ALA A 1 96 ? -15.550 -1.251 12.694 1.00 95.44 96 ALA A C 1
ATOM 761 O O . A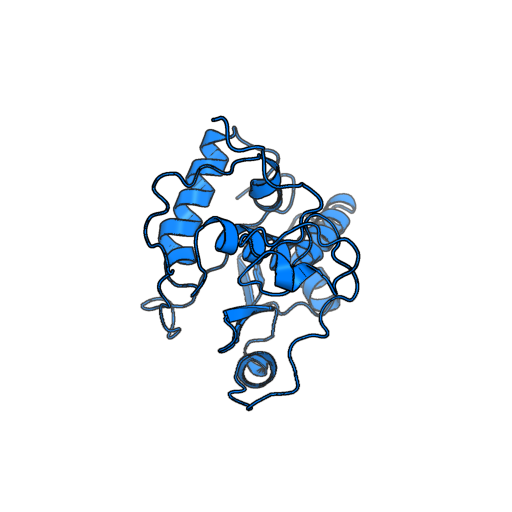LA A 1 96 ? -16.185 -1.133 13.740 1.00 95.44 96 ALA A O 1
ATOM 762 N N . THR A 1 97 ? -15.161 -0.191 11.978 1.00 93.88 97 THR A N 1
ATOM 763 C CA . THR A 1 97 ? -15.406 1.208 12.370 1.00 93.88 97 THR A CA 1
ATOM 764 C C . THR A 1 97 ? -16.896 1.475 12.562 1.00 93.88 97 THR A C 1
ATOM 766 O O . THR A 1 97 ? -17.308 1.995 13.594 1.00 93.88 97 THR A O 1
ATOM 769 N N . ARG A 1 98 ? -17.749 0.993 11.645 1.00 93.81 98 ARG A N 1
ATOM 770 C CA . ARG A 1 98 ? -19.219 1.080 11.788 1.00 93.81 98 ARG A CA 1
ATOM 771 C C . ARG A 1 98 ? -19.785 0.334 13.004 1.00 93.81 98 ARG A C 1
ATOM 773 O O . ARG A 1 98 ? -20.950 0.520 13.337 1.00 93.81 98 ARG A O 1
ATOM 780 N N . LYS A 1 99 ? -18.994 -0.531 13.641 1.00 95.00 99 LYS A N 1
ATOM 781 C CA . LYS A 1 99 ? -19.335 -1.237 14.885 1.00 95.00 99 LYS A CA 1
ATOM 782 C C . LYS A 1 99 ? -18.682 -0.613 16.126 1.00 95.00 99 LYS A C 1
ATOM 784 O O . LYS A 1 99 ? -18.781 -1.200 17.197 1.00 95.00 99 LYS A O 1
ATOM 789 N N . GLY A 1 100 ? -18.038 0.545 15.987 1.00 94.44 100 GLY A N 1
ATOM 790 C CA . GLY A 1 100 ? -17.412 1.275 17.088 1.00 94.44 100 GLY A CA 1
ATOM 791 C C . GLY A 1 100 ? -15.955 0.905 17.365 1.00 94.44 100 GLY A C 1
ATOM 792 O O . GLY A 1 100 ? -15.429 1.328 18.387 1.00 94.44 100 GLY A O 1
ATOM 793 N N . VAL A 1 101 ? -15.296 0.139 16.489 1.00 94.19 101 VAL A N 1
ATOM 794 C CA . VAL A 1 101 ? -13.855 -0.131 16.617 1.00 94.19 101 VAL A CA 1
ATOM 795 C C . VAL A 1 101 ? -13.074 1.099 16.172 1.00 94.19 101 VAL A C 1
ATOM 797 O O . VAL A 1 101 ? -13.238 1.545 15.037 1.00 94.19 101 VAL A O 1
ATOM 800 N N . THR A 1 102 ? -12.228 1.637 17.049 1.00 91.00 102 THR A N 1
ATOM 801 C CA . THR A 1 102 ? -11.531 2.913 16.809 1.00 91.00 102 THR A CA 1
ATOM 802 C C . THR A 1 102 ? -10.019 2.836 16.974 1.00 91.00 102 THR A C 1
ATOM 804 O O . THR A 1 102 ? -9.338 3.783 16.593 1.00 91.00 102 THR A O 1
ATOM 807 N N . THR A 1 103 ? -9.475 1.736 17.505 1.00 93.62 103 THR A N 1
ATOM 808 C CA . THR A 1 103 ? -8.030 1.615 17.740 1.00 93.62 103 THR A CA 1
ATOM 809 C C . THR A 1 103 ? -7.332 0.718 16.721 1.00 93.62 103 THR A C 1
ATOM 811 O O . THR A 1 103 ? -7.877 -0.297 16.275 1.00 93.62 103 THR A O 1
ATOM 814 N N . ALA A 1 104 ? -6.079 1.046 16.395 1.00 94.50 104 ALA A N 1
ATOM 815 C CA . ALA A 1 104 ? -5.241 0.213 15.530 1.00 94.50 104 ALA A CA 1
ATOM 816 C C . ALA A 1 104 ? -5.059 -1.216 16.075 1.00 94.50 104 ALA A C 1
ATOM 818 O O . ALA A 1 104 ? -5.122 -2.175 15.309 1.00 94.50 104 ALA A O 1
ATOM 819 N N . GLY A 1 105 ? -4.909 -1.385 17.394 1.00 95.94 105 GLY A N 1
ATOM 820 C CA . GLY A 1 105 ? -4.803 -2.704 18.028 1.00 95.94 105 GLY A CA 1
ATOM 821 C C . GLY A 1 105 ? -6.022 -3.602 17.795 1.00 95.94 105 GLY A C 1
ATOM 822 O O . GLY A 1 105 ? -5.875 -4.771 17.433 1.00 95.94 105 GLY A O 1
ATOM 823 N N . GLU A 1 106 ? -7.234 -3.066 17.941 1.00 96.19 106 GLU A N 1
ATOM 824 C CA . GLU A 1 106 ? -8.461 -3.824 17.671 1.00 96.19 106 GLU A CA 1
ATOM 825 C C . GLU A 1 106 ? -8.632 -4.123 16.175 1.00 96.19 106 GLU A C 1
ATOM 827 O O . GLU A 1 106 ? -9.028 -5.230 15.802 1.00 96.19 106 GLU A O 1
ATOM 832 N N . MET A 1 107 ? -8.280 -3.170 15.303 1.00 96.75 107 MET A N 1
ATOM 833 C CA . MET A 1 107 ? -8.277 -3.388 13.853 1.00 96.75 107 MET A CA 1
ATOM 834 C C . MET A 1 107 ? -7.304 -4.499 13.452 1.00 96.75 107 MET A C 1
ATOM 836 O O . MET A 1 107 ? -7.666 -5.379 12.668 1.00 96.75 107 MET A O 1
ATOM 840 N N . ALA A 1 108 ? -6.099 -4.510 14.024 1.00 97.88 108 ALA A N 1
ATOM 841 C CA . ALA A 1 108 ? -5.104 -5.549 13.792 1.00 97.88 108 ALA A CA 1
ATOM 842 C C . ALA A 1 108 ? -5.599 -6.926 14.250 1.00 97.88 108 ALA A C 1
ATOM 844 O O . ALA A 1 108 ? -5.404 -7.908 13.537 1.00 97.88 108 ALA A O 1
ATOM 845 N N . HIS A 1 109 ? -6.301 -7.007 15.385 1.00 96.25 109 HIS A N 1
ATOM 846 C CA . HIS A 1 109 ? -6.916 -8.254 15.843 1.00 96.25 109 HIS A CA 1
ATOM 847 C C . HIS A 1 109 ? -7.954 -8.783 14.838 1.00 96.25 109 HIS A C 1
ATOM 849 O O . HIS A 1 109 ? -7.937 -9.964 14.487 1.00 96.25 109 HIS A O 1
ATOM 855 N N . ILE A 1 110 ? -8.818 -7.908 14.313 1.00 97.50 110 ILE A N 1
ATOM 856 C CA . ILE A 1 110 ? -9.831 -8.261 13.306 1.00 97.50 110 ILE A CA 1
ATOM 857 C C . ILE A 1 110 ? -9.185 -8.716 11.993 1.00 97.50 110 ILE A C 1
ATOM 859 O O . ILE A 1 110 ? -9.604 -9.720 11.413 1.00 97.50 110 ILE A O 1
ATOM 863 N N . LEU A 1 111 ? -8.167 -7.993 11.525 1.00 97.94 111 LEU A N 1
ATOM 864 C CA . LEU A 1 111 ? -7.422 -8.334 10.315 1.00 97.94 111 LEU A CA 1
ATOM 865 C C . LEU A 1 111 ? -6.668 -9.665 10.481 1.00 97.94 111 LEU A C 1
ATOM 867 O O . LEU A 1 111 ? -6.760 -10.531 9.612 1.00 97.94 111 LEU A O 1
ATOM 871 N N . GLY A 1 112 ? -5.999 -9.877 11.615 1.00 96.62 112 GLY A N 1
ATOM 872 C CA . GLY A 1 112 ? -5.307 -11.129 11.923 1.00 96.62 112 GLY A CA 1
ATOM 873 C C . GLY A 1 112 ? -6.256 -12.330 11.967 1.00 96.62 112 GLY A C 1
ATOM 874 O O . GLY A 1 112 ? -5.970 -13.359 11.362 1.00 96.62 112 GLY A O 1
ATOM 875 N N . HIS A 1 113 ? -7.439 -12.186 12.577 1.00 96.31 113 HIS A N 1
ATOM 876 C CA . HIS A 1 113 ? -8.480 -13.225 12.552 1.00 96.31 113 HIS A CA 1
ATOM 877 C C . HIS A 1 113 ? -9.006 -13.538 11.145 1.00 96.31 113 HIS A C 1
ATOM 879 O O . HIS A 1 113 ? -9.482 -14.647 10.903 1.00 96.31 113 HIS A O 1
ATOM 885 N N . ALA A 1 114 ? -8.927 -12.580 10.221 1.00 96.75 114 ALA A N 1
ATOM 886 C CA . ALA A 1 114 ? -9.267 -12.770 8.816 1.00 96.75 114 ALA A CA 1
ATOM 887 C C . ALA A 1 114 ? -8.099 -13.322 7.971 1.00 96.75 114 ALA A C 1
ATOM 889 O O . ALA A 1 114 ? -8.258 -13.477 6.761 1.00 96.75 114 ALA A O 1
ATOM 890 N N . GLY A 1 115 ? -6.954 -13.632 8.591 1.00 96.88 115 GLY A N 1
ATOM 891 C CA . GLY A 1 115 ? -5.785 -14.220 7.935 1.00 96.88 115 GLY A CA 1
ATOM 892 C C . GLY A 1 115 ? -4.860 -13.212 7.251 1.00 96.88 115 GLY A C 1
ATOM 893 O O . GLY A 1 115 ? -4.069 -13.609 6.400 1.00 96.88 115 GLY A O 1
ATOM 894 N N . TYR A 1 116 ? -4.959 -11.917 7.574 1.00 98.50 116 TYR A N 1
ATOM 895 C CA . TYR A 1 116 ? -4.041 -10.919 7.022 1.00 98.50 116 TYR A CA 1
ATOM 896 C C . TYR A 1 116 ? -2.679 -10.936 7.729 1.00 98.50 116 TYR A C 1
ATOM 898 O O . TYR A 1 116 ? -2.613 -11.126 8.950 1.00 98.50 116 TYR A O 1
ATOM 906 N N . PRO A 1 117 ? -1.590 -10.676 6.984 1.00 98.12 117 PRO A N 1
ATOM 907 C CA . PRO A 1 117 ? -0.236 -10.815 7.490 1.00 98.12 117 PRO A CA 1
ATOM 908 C C . PRO A 1 117 ? 0.217 -9.582 8.273 1.00 98.12 117 PRO A C 1
ATOM 910 O O . PRO A 1 117 ? 0.988 -8.759 7.776 1.00 98.12 117 PRO A O 1
ATOM 913 N N . ILE A 1 118 ? -0.278 -9.445 9.505 1.00 98.00 118 ILE A N 1
ATOM 914 C CA . ILE A 1 118 ? 0.100 -8.343 10.398 1.00 98.00 118 ILE A CA 1
ATOM 915 C C . ILE A 1 118 ? 1.612 -8.377 10.638 1.00 98.00 118 ILE A C 1
ATOM 917 O O . ILE A 1 118 ? 2.135 -9.348 11.182 1.00 98.00 118 ILE A O 1
ATOM 921 N N . PHE A 1 119 ? 2.296 -7.313 10.231 1.00 96.38 119 PHE A N 1
ATOM 922 C CA . PHE A 1 119 ? 3.724 -7.112 10.455 1.00 96.38 119 PHE A CA 1
ATOM 923 C C . PHE A 1 119 ? 3.974 -6.334 11.746 1.00 96.38 119 PHE A C 1
ATOM 925 O O . PHE A 1 119 ? 4.770 -6.755 12.583 1.00 96.38 119 PHE A O 1
ATOM 932 N N . ASN A 1 120 ? 3.261 -5.221 11.922 1.00 96.31 120 ASN A N 1
ATOM 933 C CA . ASN A 1 120 ? 3.402 -4.335 13.070 1.00 96.31 120 ASN A CA 1
ATOM 934 C C . ASN A 1 120 ? 2.089 -3.586 13.354 1.00 96.31 120 ASN A C 1
ATOM 936 O O . ASN A 1 120 ? 1.200 -3.496 12.504 1.00 96.31 120 ASN A O 1
ATOM 940 N N . VAL A 1 121 ? 1.966 -3.047 14.567 1.00 96.56 121 VAL A N 1
ATOM 941 C CA . VAL A 1 121 ? 0.869 -2.158 14.963 1.00 96.56 121 VAL A CA 1
ATOM 942 C C . VAL A 1 121 ? 1.460 -0.930 15.643 1.00 96.56 121 VAL A C 1
ATOM 944 O O . VAL A 1 121 ? 1.961 -1.009 16.766 1.00 96.56 121 VAL A O 1
ATOM 947 N N . ASP A 1 122 ? 1.354 0.220 14.986 1.00 93.88 122 ASP A N 1
ATOM 948 C CA . ASP A 1 122 ? 1.751 1.504 15.552 1.00 93.88 122 ASP A CA 1
ATOM 949 C C . ASP A 1 122 ? 0.540 2.155 16.231 1.00 93.88 122 ASP A C 1
ATOM 951 O O . ASP A 1 122 ? -0.259 2.864 15.618 1.00 93.88 122 ASP A O 1
ATOM 955 N N . ASN A 1 123 ? 0.400 1.921 17.535 1.00 90.25 123 ASN A N 1
ATOM 956 C CA . ASN A 1 123 ? -0.662 2.539 18.330 1.00 90.25 123 ASN A CA 1
ATOM 957 C C . ASN A 1 123 ? -0.440 4.041 18.572 1.00 90.25 123 ASN A C 1
ATOM 959 O O . ASN A 1 123 ? -1.371 4.727 18.989 1.00 90.25 123 ASN A O 1
ATOM 963 N N . TYR A 1 124 ? 0.760 4.576 18.341 1.00 90.19 124 TYR A N 1
ATOM 964 C CA . TYR A 1 124 ? 0.996 6.012 18.476 1.00 90.19 124 TYR A CA 1
ATOM 965 C C . TYR A 1 124 ? 0.433 6.762 17.266 1.00 90.19 124 TYR A C 1
ATOM 967 O O . TYR A 1 124 ? -0.312 7.727 17.436 1.00 90.19 124 TYR A O 1
ATOM 975 N N . GLN A 1 125 ? 0.714 6.273 16.056 1.00 90.56 125 GLN A N 1
ATOM 976 C CA . GLN A 1 125 ? 0.190 6.853 14.815 1.00 90.56 125 GLN A CA 1
ATOM 977 C C . GLN A 1 125 ? -1.148 6.262 14.357 1.00 90.56 125 GLN A C 1
ATOM 979 O O . GLN A 1 125 ? -1.690 6.727 13.359 1.00 90.56 125 GLN A O 1
ATOM 984 N N . GLN A 1 126 ? -1.682 5.271 15.077 1.00 93.12 126 GLN A N 1
ATOM 985 C CA . GLN A 1 126 ? -2.903 4.532 14.737 1.00 93.12 126 GLN A CA 1
ATOM 986 C C . GLN A 1 126 ? -2.824 3.829 13.370 1.00 93.12 126 GLN A C 1
ATOM 988 O O . GLN A 1 126 ? -3.719 3.953 12.539 1.00 93.12 126 GLN A O 1
ATOM 993 N N . GLN A 1 127 ? -1.757 3.053 13.154 1.00 94.62 127 GLN A N 1
ATOM 994 C CA . GLN A 1 127 ? -1.525 2.306 11.916 1.00 94.62 127 GLN A CA 1
ATOM 995 C C . GLN A 1 127 ? -1.473 0.797 12.162 1.00 94.62 127 GLN A C 1
ATOM 997 O O . GLN A 1 127 ? -0.952 0.330 13.176 1.00 94.62 127 GLN A O 1
ATOM 1002 N N . VAL A 1 128 ? -1.984 0.032 11.198 1.00 97.19 128 VAL A N 1
ATOM 1003 C CA . VAL A 1 128 ? -1.772 -1.416 11.113 1.00 97.19 128 VAL A CA 1
ATOM 1004 C C . VAL A 1 128 ? -0.924 -1.678 9.880 1.00 97.19 128 VAL A C 1
ATOM 1006 O O . VAL A 1 128 ? -1.348 -1.383 8.765 1.00 97.19 128 VAL A O 1
ATOM 1009 N N . GLU A 1 129 ? 0.264 -2.233 10.076 1.00 97.31 129 GLU A N 1
ATOM 1010 C CA . GLU A 1 129 ? 1.192 -2.534 8.993 1.00 97.31 129 GLU A CA 1
ATOM 1011 C C . GLU A 1 129 ? 1.021 -3.994 8.576 1.00 97.31 129 GLU A C 1
ATOM 1013 O O . GLU A 1 129 ? 1.117 -4.908 9.401 1.00 97.31 129 GLU A O 1
ATOM 1018 N N . LEU A 1 130 ? 0.765 -4.220 7.289 1.00 98.38 130 LEU A N 1
ATOM 1019 C CA . LEU A 1 130 ? 0.702 -5.554 6.698 1.00 98.38 130 LEU A CA 1
ATOM 1020 C C . LEU A 1 130 ? 2.001 -5.835 5.945 1.00 98.38 130 LEU A C 1
ATOM 1022 O O . LEU A 1 130 ? 2.517 -4.965 5.246 1.00 98.38 130 LEU A O 1
ATOM 1026 N N . SER A 1 131 ? 2.510 -7.058 6.059 1.00 97.62 131 SER A N 1
ATOM 1027 C CA . SER A 1 131 ? 3.661 -7.491 5.265 1.00 97.62 131 SER A CA 1
ATOM 1028 C C . SER A 1 131 ? 3.242 -7.857 3.839 1.00 97.62 131 SER A C 1
ATOM 1030 O O . SER A 1 131 ? 2.184 -8.446 3.595 1.00 97.62 131 SER A O 1
ATOM 1032 N N . ALA A 1 132 ? 4.086 -7.472 2.884 1.00 96.81 132 ALA A N 1
ATOM 1033 C CA . ALA A 1 132 ? 3.909 -7.740 1.467 1.00 96.81 132 ALA A CA 1
ATOM 1034 C C . ALA A 1 132 ? 5.259 -8.061 0.819 1.00 96.81 132 ALA A C 1
ATOM 1036 O O . ALA A 1 132 ? 6.293 -7.547 1.248 1.00 96.81 132 ALA A O 1
ATOM 1037 N N . CYS A 1 133 ? 5.237 -8.882 -0.224 1.00 94.88 133 CYS A N 1
ATOM 1038 C CA . CYS A 1 133 ? 6.401 -9.192 -1.046 1.00 94.88 133 CYS A CA 1
ATOM 1039 C C . CYS A 1 133 ? 6.059 -9.054 -2.530 1.00 94.88 133 CYS A C 1
ATOM 1041 O O . CYS A 1 133 ? 4.894 -9.157 -2.918 1.00 94.88 133 CYS A O 1
ATOM 1043 N N . ALA A 1 134 ? 7.081 -8.839 -3.353 1.00 91.81 134 ALA A N 1
ATOM 1044 C CA . ALA A 1 134 ? 6.987 -8.921 -4.804 1.00 91.81 134 ALA A CA 1
ATOM 1045 C C . ALA A 1 134 ? 7.867 -10.065 -5.300 1.00 91.81 134 ALA A C 1
ATOM 1047 O O . ALA A 1 134 ? 8.989 -10.232 -4.816 1.00 91.81 134 ALA A O 1
ATOM 1048 N N . GLY A 1 135 ? 7.347 -10.853 -6.238 1.00 87.38 135 GLY A N 1
ATOM 1049 C CA . GLY A 1 135 ? 8.133 -11.881 -6.913 1.00 87.38 135 GLY A CA 1
ATOM 1050 C C . GLY A 1 135 ? 8.917 -11.331 -8.110 1.00 87.38 135 GLY A C 1
ATOM 1051 O O . GLY A 1 135 ? 8.769 -10.156 -8.465 1.00 87.38 135 GLY A O 1
ATOM 1052 N N . PRO A 1 136 ? 9.714 -12.182 -8.785 1.00 83.44 136 PRO A N 1
ATOM 1053 C CA . PRO A 1 136 ? 10.368 -11.853 -10.056 1.00 83.44 136 PRO A CA 1
ATOM 1054 C C . PRO A 1 136 ? 9.391 -11.421 -11.159 1.00 83.44 136 PRO A C 1
ATOM 1056 O O . PRO A 1 136 ? 9.774 -10.742 -12.106 1.00 83.44 136 PRO A O 1
ATOM 1059 N N . ASP A 1 137 ? 8.117 -11.794 -11.028 1.00 82.81 137 ASP A N 1
ATOM 1060 C CA . ASP A 1 137 ? 7.023 -11.383 -11.905 1.00 82.81 137 ASP A CA 1
ATOM 1061 C C . ASP A 1 137 ? 6.555 -9.933 -11.684 1.00 82.81 137 ASP A C 1
ATOM 1063 O O . ASP A 1 137 ? 5.635 -9.480 -12.362 1.00 82.81 137 ASP A O 1
ATOM 1067 N N . HIS A 1 138 ? 7.179 -9.203 -10.752 1.00 80.31 138 HIS A N 1
ATOM 1068 C CA . HIS A 1 138 ? 6.820 -7.844 -10.338 1.00 80.31 138 HIS A CA 1
ATOM 1069 C C . HIS A 1 138 ? 5.402 -7.719 -9.759 1.00 80.31 138 HIS A C 1
ATOM 1071 O O . HIS A 1 138 ? 4.875 -6.612 -9.623 1.00 80.31 138 HIS A O 1
ATOM 1077 N N . VAL A 1 139 ? 4.785 -8.839 -9.369 1.00 87.19 139 VAL A N 1
ATOM 1078 C CA . VAL A 1 139 ? 3.452 -8.846 -8.764 1.00 87.19 139 VAL A CA 1
ATOM 1079 C C . VAL A 1 139 ? 3.584 -8.804 -7.245 1.00 87.19 139 VAL A C 1
ATOM 1081 O O . VAL A 1 139 ? 4.147 -9.706 -6.617 1.00 87.19 139 VAL A O 1
ATOM 1084 N N . TRP A 1 140 ? 3.023 -7.755 -6.647 1.00 93.50 140 TRP A N 1
ATOM 1085 C CA . TRP A 1 140 ? 2.982 -7.574 -5.200 1.00 93.50 140 TRP A CA 1
ATOM 1086 C C . TRP A 1 140 ? 1.844 -8.372 -4.563 1.00 93.50 140 TRP A C 1
ATOM 1088 O O . TRP A 1 140 ? 0.724 -8.421 -5.074 1.00 93.50 140 TRP A O 1
ATOM 1098 N N . ARG A 1 141 ? 2.125 -9.003 -3.422 1.00 95.25 141 ARG A N 1
ATOM 1099 C CA . ARG A 1 141 ? 1.202 -9.885 -2.700 1.00 95.25 141 ARG A CA 1
ATOM 1100 C C . ARG A 1 141 ? 1.315 -9.646 -1.201 1.00 95.25 141 ARG A C 1
ATOM 1102 O O . ARG A 1 141 ? 2.417 -9.499 -0.681 1.00 95.25 141 ARG A O 1
ATOM 1109 N N . LEU A 1 142 ? 0.182 -9.664 -0.499 1.00 97.81 142 LEU A N 1
ATOM 1110 C CA . LEU A 1 142 ? 0.176 -9.780 0.960 1.00 97.81 142 LEU A CA 1
ATOM 1111 C C . LEU A 1 142 ? 0.607 -11.200 1.341 1.00 97.81 142 LEU A C 1
ATOM 1113 O O . LEU A 1 142 ? 0.016 -12.169 0.866 1.00 97.81 142 LEU A O 1
ATOM 1117 N N . ALA A 1 143 ? 1.610 -11.317 2.203 1.00 97.25 143 ALA A N 1
ATOM 1118 C CA . ALA A 1 143 ? 2.098 -12.591 2.722 1.00 97.25 143 ALA A CA 1
ATOM 1119 C C . ALA A 1 143 ? 2.736 -12.375 4.093 1.00 97.25 143 ALA A C 1
ATOM 1121 O O . ALA A 1 143 ? 3.225 -11.284 4.368 1.00 97.25 143 ALA A O 1
ATOM 1122 N N . TYR A 1 144 ? 2.758 -13.398 4.948 1.00 96.31 144 TYR A N 1
ATOM 1123 C CA . TYR A 1 144 ? 3.580 -13.331 6.154 1.00 96.31 144 TYR A CA 1
ATOM 1124 C C . TYR A 1 144 ? 5.060 -13.346 5.759 1.00 96.31 144 TYR A C 1
ATOM 1126 O O . TYR A 1 144 ? 5.440 -14.031 4.811 1.00 96.31 144 TYR A O 1
ATOM 1134 N N . VAL A 1 145 ? 5.911 -12.634 6.504 1.00 93.19 145 VAL A N 1
ATOM 1135 C CA . VAL A 1 145 ? 7.359 -12.546 6.220 1.00 93.19 145 VAL A CA 1
ATOM 1136 C C . VAL A 1 145 ? 8.015 -13.929 6.098 1.00 93.19 145 VAL A C 1
ATOM 1138 O O . VAL A 1 145 ? 8.837 -14.150 5.216 1.00 93.19 145 VAL A O 1
ATOM 1141 N N . ASN A 1 146 ? 7.617 -14.890 6.935 1.00 93.62 146 ASN A N 1
ATOM 1142 C CA . ASN A 1 146 ? 8.123 -16.267 6.891 1.00 93.62 146 ASN A CA 1
ATOM 1143 C C . ASN A 1 146 ? 7.587 -17.103 5.709 1.00 93.62 146 ASN A C 1
ATOM 1145 O O . ASN A 1 146 ? 8.021 -18.237 5.527 1.00 93.62 146 ASN A O 1
ATOM 1149 N N . GLU A 1 147 ? 6.653 -16.569 4.923 1.00 95.06 147 GLU A N 1
ATOM 1150 C CA . GLU A 1 147 ? 6.119 -17.180 3.705 1.00 95.06 147 GLU A CA 1
ATOM 1151 C C . GLU A 1 147 ? 6.577 -16.458 2.431 1.00 95.06 147 GLU A C 1
ATOM 1153 O O . GLU A 1 147 ? 6.195 -16.873 1.337 1.00 95.06 147 GLU A O 1
ATOM 1158 N N . PHE A 1 148 ? 7.402 -15.409 2.530 1.00 93.00 148 PHE A N 1
ATOM 1159 C CA . PHE A 1 148 ? 7.853 -14.644 1.364 1.00 93.00 148 PHE A CA 1
ATOM 1160 C C . PHE A 1 148 ? 8.516 -15.522 0.302 1.00 93.00 148 PHE A C 1
ATOM 1162 O O . PHE A 1 148 ? 8.151 -15.420 -0.865 1.00 93.00 148 PHE A O 1
ATOM 1169 N N . ASP A 1 149 ? 9.397 -16.448 0.682 1.00 91.75 149 ASP A N 1
ATOM 1170 C CA . ASP A 1 149 ? 10.056 -17.339 -0.285 1.00 91.75 149 ASP A CA 1
ATOM 1171 C C . ASP A 1 149 ? 9.052 -18.232 -1.029 1.00 91.75 149 ASP A C 1
ATOM 1173 O O . ASP A 1 149 ? 9.170 -18.474 -2.227 1.00 91.75 149 ASP A O 1
ATOM 1177 N N . LYS A 1 150 ? 8.005 -18.678 -0.333 1.00 92.56 150 LYS A N 1
ATOM 1178 C CA . LYS A 1 150 ? 6.947 -19.516 -0.904 1.00 92.56 150 LYS A CA 1
ATOM 1179 C C . LYS A 1 150 ? 5.998 -18.722 -1.804 1.00 92.56 150 LYS A C 1
ATOM 1181 O O . LYS A 1 150 ? 5.523 -19.255 -2.800 1.00 92.56 150 LYS A O 1
ATOM 1186 N N . VAL A 1 151 ? 5.669 -17.485 -1.432 1.00 93.62 151 VAL A N 1
ATOM 1187 C CA . VAL A 1 151 ? 4.687 -16.654 -2.152 1.00 93.62 151 VAL A CA 1
ATOM 1188 C C . VAL A 1 151 ? 5.329 -15.872 -3.300 1.00 93.62 151 VAL A C 1
ATOM 1190 O O . VAL A 1 151 ? 4.683 -15.650 -4.322 1.00 93.62 151 VAL A O 1
ATOM 1193 N N . CYS A 1 152 ? 6.586 -15.464 -3.136 1.00 91.50 152 CYS A N 1
ATOM 1194 C CA . CYS A 1 152 ? 7.297 -14.553 -4.029 1.00 91.50 152 CYS A CA 1
ATOM 1195 C C . CYS A 1 152 ? 8.673 -15.071 -4.483 1.00 91.50 152 CYS A C 1
ATOM 1197 O O . CYS A 1 152 ? 9.179 -14.589 -5.486 1.00 91.50 152 CYS A O 1
ATOM 1199 N N . GLY A 1 153 ? 9.297 -16.030 -3.792 1.00 82.00 153 GLY A N 1
ATOM 1200 C CA . GLY A 1 153 ? 10.695 -16.431 -4.029 1.0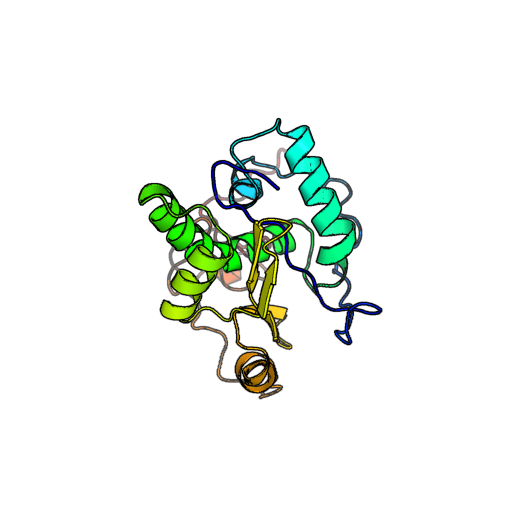0 82.00 153 GLY A CA 1
ATOM 1201 C C . GLY A 1 153 ? 10.938 -17.487 -5.113 1.00 82.00 153 GLY A C 1
ATOM 1202 O O . GLY A 1 153 ? 12.053 -17.986 -5.222 1.00 82.00 153 GLY A O 1
ATOM 1203 N N . SER A 1 154 ? 9.933 -17.875 -5.898 1.00 68.75 154 SER A N 1
ATOM 1204 C CA . SER A 1 154 ? 10.109 -18.921 -6.915 1.00 68.75 154 SER A CA 1
ATOM 1205 C C . SER A 1 154 ? 10.561 -18.342 -8.263 1.00 68.75 154 SER A C 1
ATOM 1207 O O . SER A 1 154 ? 9.761 -17.736 -8.968 1.00 68.75 154 SER A O 1
ATOM 1209 N N . ASP A 1 155 ? 11.813 -18.623 -8.647 1.00 52.78 155 ASP A N 1
ATOM 1210 C CA . ASP A 1 155 ? 12.352 -18.540 -10.023 1.00 52.78 155 ASP A CA 1
ATOM 1211 C C . ASP A 1 155 ? 11.940 -19.766 -10.878 1.00 52.78 155 ASP A C 1
ATOM 1213 O O . ASP A 1 155 ? 12.667 -20.204 -11.774 1.00 52.78 155 ASP A O 1
ATOM 1217 N N . ASP A 1 156 ? 10.799 -20.395 -10.582 1.00 42.34 156 ASP A N 1
ATOM 1218 C CA . ASP A 1 156 ? 10.386 -21.615 -11.281 1.00 42.34 156 ASP A CA 1
ATOM 1219 C C . ASP A 1 156 ? 10.015 -21.273 -12.740 1.00 42.34 156 ASP A C 1
ATOM 1221 O O . ASP A 1 156 ? 9.176 -20.390 -12.970 1.00 42.34 156 ASP A O 1
ATOM 1225 N N . PRO A 1 157 ? 10.596 -21.935 -13.762 1.00 45.81 157 PRO A N 1
ATOM 1226 C CA . PRO A 1 157 ? 10.224 -21.712 -15.151 1.00 45.81 157 PRO A CA 1
ATOM 1227 C C . PRO A 1 157 ? 8.811 -22.258 -15.406 1.00 45.81 157 PRO A C 1
ATOM 1229 O O . PRO A 1 157 ? 8.658 -23.378 -15.876 1.00 45.81 157 PRO A O 1
ATOM 1232 N N . ARG A 1 158 ? 7.785 -21.428 -15.160 1.00 42.62 158 ARG A N 1
ATOM 1233 C CA . ARG A 1 158 ? 6.347 -21.678 -15.408 1.00 42.62 158 ARG A CA 1
ATOM 1234 C C . ARG A 1 158 ? 5.755 -22.876 -14.631 1.00 42.62 158 ARG A C 1
ATOM 1236 O O . ARG A 1 158 ? 6.181 -24.018 -14.755 1.00 42.62 158 ARG A O 1
ATOM 1243 N N . PRO A 1 159 ? 4.566 -22.672 -14.054 1.00 41.19 159 PRO A N 1
ATOM 1244 C CA . PRO A 1 159 ? 3.384 -23.003 -14.840 1.00 41.19 159 PRO A CA 1
ATOM 1245 C C . PRO A 1 159 ? 2.878 -21.756 -15.539 1.00 41.19 159 PRO A C 1
ATOM 1247 O O . PRO A 1 159 ? 3.038 -20.650 -15.041 1.00 41.19 159 PRO A O 1
ATOM 1250 N N . THR A 1 160 ? 2.359 -21.966 -16.743 1.00 41.34 160 THR A N 1
ATOM 1251 C CA . THR A 1 160 ? 1.627 -21.033 -17.605 1.00 41.34 160 THR A CA 1
ATOM 1252 C C . THR A 1 160 ? 1.127 -19.760 -16.932 1.00 41.34 160 THR A C 1
ATOM 1254 O O . THR A 1 160 ? 0.590 -19.817 -15.830 1.00 41.34 160 THR A O 1
ATOM 1257 N N . SER A 1 161 ? 1.250 -18.649 -17.667 1.00 46.97 161 SER A N 1
ATOM 1258 C CA . SER A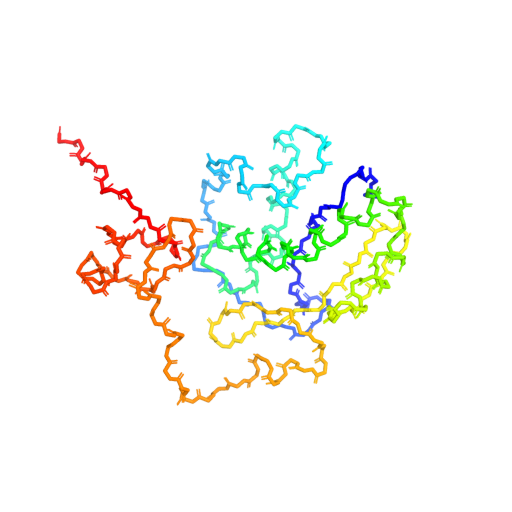 1 161 ? 0.561 -17.376 -17.442 1.00 46.97 161 SER A CA 1
ATOM 1259 C C . SER A 1 161 ? -0.745 -17.570 -16.656 1.00 46.97 161 SER A C 1
ATOM 1261 O O . SER A 1 161 ? -1.451 -18.538 -16.969 1.00 46.97 161 SER A O 1
ATOM 1263 N N . PRO A 1 162 ? -1.095 -16.687 -15.692 1.00 49.66 162 PRO A N 1
ATOM 1264 C CA . PRO A 1 162 ? -2.427 -16.729 -15.083 1.00 49.66 162 PRO A CA 1
ATOM 1265 C C . PRO A 1 162 ? -3.443 -16.925 -16.211 1.00 49.66 162 PRO A C 1
ATOM 1267 O O . PRO A 1 162 ? -3.226 -16.310 -17.265 1.00 49.66 162 PRO A O 1
ATOM 1270 N N . PRO A 1 163 ? -4.432 -17.837 -16.065 1.00 49.56 163 PRO A N 1
ATOM 1271 C CA . PRO A 1 163 ? -5.356 -18.146 -17.147 1.00 49.56 163 PRO A CA 1
ATOM 1272 C C . PRO A 1 163 ? -5.799 -16.816 -17.719 1.00 49.56 163 PRO A C 1
ATOM 1274 O O . PRO A 1 163 ? -6.277 -15.966 -16.960 1.00 49.56 163 PRO A O 1
ATOM 1277 N N . VAL A 1 164 ? -5.485 -16.606 -19.003 1.00 55.56 164 VAL A N 1
ATOM 1278 C CA . VAL A 1 164 ? -5.885 -15.401 -19.723 1.00 55.56 164 VAL A CA 1
ATOM 1279 C C . VAL A 1 164 ? -7.352 -15.243 -19.370 1.00 55.56 164 VAL A C 1
ATOM 1281 O O . VAL A 1 164 ? -8.093 -16.211 -19.571 1.00 55.56 164 VAL A O 1
ATOM 1284 N N . PRO A 1 165 ? -7.755 -14.137 -18.722 1.00 58.56 165 PRO A N 1
ATOM 1285 C CA . PRO A 1 165 ? -9.154 -13.941 -18.420 1.00 58.56 165 PRO A CA 1
ATOM 1286 C C . PRO A 1 165 ? -9.892 -14.136 -19.738 1.00 58.56 165 PRO A C 1
ATOM 1288 O O . PRO A 1 165 ? -9.661 -13.378 -20.673 1.00 58.56 165 PRO A O 1
ATOM 1291 N N . GLU A 1 166 ? -10.725 -15.177 -19.843 1.00 71.62 166 GLU A N 1
ATOM 1292 C CA . GLU A 1 166 ? -11.507 -15.428 -21.066 1.00 71.62 166 GLU A CA 1
ATOM 1293 C C . GLU A 1 166 ? -12.388 -14.212 -21.390 1.00 71.62 166 GLU A C 1
ATOM 1295 O O . GLU A 1 166 ? -12.849 -14.039 -22.516 1.00 71.62 166 GLU A O 1
ATOM 1300 N N . GLN A 1 167 ? -12.590 -13.351 -20.387 1.00 83.50 167 GLN A N 1
ATOM 1301 C CA . GLN A 1 167 ? -13.318 -12.112 -20.468 1.00 83.50 167 GLN A CA 1
ATOM 1302 C C . GLN A 1 167 ? -12.509 -10.928 -19.916 1.00 83.50 167 GLN A C 1
ATOM 1304 O O . GLN A 1 167 ? -12.098 -10.921 -18.754 1.00 83.50 167 GLN A O 1
ATOM 1309 N N . CYS A 1 168 ? -12.370 -9.882 -20.728 1.00 81.62 168 CYS A N 1
ATOM 1310 C CA . CYS A 1 168 ? -11.986 -8.557 -20.272 1.00 81.62 168 CYS A CA 1
ATOM 1311 C C . CYS A 1 168 ? -13.172 -7.903 -19.558 1.00 81.62 168 CYS A C 1
ATOM 1313 O O . CYS A 1 168 ? -14.260 -7.773 -20.122 1.00 81.62 168 CYS A O 1
ATOM 1315 N N . VAL A 1 169 ? -12.961 -7.452 -18.324 1.00 84.56 169 VAL A N 1
ATOM 1316 C CA . VAL A 1 169 ? -13.956 -6.687 -17.563 1.00 84.56 169 VAL A CA 1
ATOM 1317 C C . VAL A 1 169 ? -13.436 -5.260 -17.403 1.00 84.56 169 VAL A C 1
ATOM 1319 O O . VAL A 1 169 ? -12.303 -5.108 -16.944 1.00 84.56 169 VAL A O 1
ATOM 1322 N N . PRO A 1 170 ? -14.214 -4.216 -17.751 1.00 79.44 170 PRO A N 1
ATOM 1323 C CA . PRO A 1 170 ? -13.765 -2.832 -17.630 1.00 79.44 170 PRO A CA 1
ATOM 1324 C C . PRO A 1 170 ? -13.157 -2.538 -16.253 1.00 79.44 170 PRO A C 1
ATOM 1326 O O . PRO A 1 170 ? -13.721 -2.930 -15.228 1.00 79.44 170 PRO A O 1
ATOM 1329 N N . MET A 1 171 ? -12.004 -1.859 -16.240 1.00 71.38 171 MET A N 1
ATOM 1330 C CA . MET A 1 171 ? -11.244 -1.492 -15.031 1.00 71.38 171 MET A CA 1
ATOM 1331 C C . MET A 1 171 ? -10.656 -2.669 -14.228 1.00 71.38 171 MET A C 1
ATOM 1333 O O . MET A 1 171 ? -10.167 -2.466 -13.119 1.00 71.38 171 MET A O 1
ATOM 1337 N N . GLN A 1 172 ? -10.667 -3.898 -14.756 1.00 78.25 172 GLN A N 1
ATOM 1338 C CA . GLN A 1 172 ? -9.897 -5.018 -14.197 1.00 78.25 172 GLN A CA 1
ATOM 1339 C C . GLN A 1 172 ? -8.588 -5.222 -14.958 1.00 78.25 172 GLN A C 1
ATOM 1341 O O . GLN A 1 172 ? -8.468 -4.820 -16.115 1.00 78.25 172 GLN A O 1
ATOM 1346 N N . HIS A 1 173 ? -7.608 -5.859 -14.316 1.00 79.06 173 HIS A N 1
ATOM 1347 C CA . HIS A 1 173 ? -6.358 -6.219 -14.977 1.00 79.06 173 HIS A CA 1
ATOM 1348 C C . HIS A 1 173 ? -6.626 -7.131 -16.179 1.00 79.06 173 HIS A C 1
ATOM 1350 O O . HIS A 1 173 ? -7.232 -8.195 -16.046 1.00 79.06 173 HIS A O 1
ATOM 1356 N N . GLY A 1 174 ? -6.172 -6.681 -17.346 1.00 76.88 174 GLY A N 1
ATOM 1357 C CA . GLY A 1 174 ? -6.223 -7.449 -18.583 1.00 76.88 174 GLY A CA 1
ATOM 1358 C C . GLY A 1 174 ? -4.928 -8.226 -18.812 1.00 76.88 174 GLY A C 1
ATOM 1359 O O . GLY A 1 174 ? -3.923 -7.970 -18.139 1.00 76.88 174 GLY A O 1
ATOM 1360 N N . PRO A 1 175 ? -4.920 -9.172 -19.763 1.00 77.81 175 PRO A N 1
ATOM 1361 C CA . PRO A 1 175 ? -3.680 -9.797 -20.188 1.00 77.81 175 PRO A CA 1
ATOM 1362 C C . PRO A 1 175 ? -2.708 -8.748 -20.763 1.00 77.81 175 PRO A C 1
ATOM 1364 O O . PRO A 1 175 ? -3.136 -7.724 -21.305 1.00 77.81 175 PRO A O 1
ATOM 1367 N N . PRO A 1 176 ? -1.388 -8.979 -20.657 1.00 78.81 176 PRO A N 1
ATOM 1368 C CA . PRO A 1 176 ? -0.409 -8.143 -21.336 1.00 78.81 176 PRO A CA 1
ATOM 1369 C C . PRO A 1 176 ? -0.619 -8.216 -22.853 1.00 78.81 176 PRO A C 1
ATOM 1371 O O . PRO A 1 176 ? -0.810 -9.298 -23.399 1.00 78.81 176 PRO A O 1
ATOM 1374 N N . CYS A 1 177 ? -0.545 -7.068 -23.525 1.00 83.44 177 CYS A N 1
ATOM 1375 C CA . CYS A 1 177 ? -0.763 -6.941 -24.964 1.00 83.44 177 CYS A CA 1
ATOM 1376 C C . CYS A 1 177 ? 0.319 -6.052 -25.606 1.00 83.44 177 CYS A C 1
ATOM 1378 O O . CYS A 1 177 ? 0.800 -5.080 -25.009 1.00 83.44 177 CYS A O 1
ATOM 1380 N N . ALA A 1 178 ? 0.719 -6.389 -26.827 1.00 85.25 178 ALA A N 1
ATOM 1381 C CA . ALA A 1 178 ? 1.637 -5.645 -27.681 1.00 85.25 178 ALA A CA 1
ATOM 1382 C C . ALA A 1 178 ? 0.893 -4.799 -28.733 1.00 85.25 178 ALA A C 1
ATOM 1384 O O . ALA A 1 178 ? 1.347 -3.687 -29.049 1.00 85.25 178 ALA A O 1
ATOM 1385 N N . GLY A 1 179 ? -0.250 -5.286 -29.221 1.00 83.62 179 GLY A N 1
ATOM 1386 C CA . GLY A 1 179 ? -1.117 -4.645 -30.209 1.00 83.62 179 GLY A CA 1
ATOM 1387 C C . GLY A 1 179 ? -2.579 -5.068 -30.060 1.00 83.62 179 GLY A C 1
ATOM 1388 O O . GLY A 1 179 ? -2.906 -5.896 -29.217 1.00 83.62 179 GLY A O 1
ATOM 1389 N N . ASP A 1 180 ? -3.465 -4.457 -30.848 1.00 84.00 180 ASP A N 1
ATOM 1390 C CA . ASP A 1 180 ? -4.910 -4.710 -30.752 1.00 84.00 180 ASP A CA 1
ATOM 1391 C C . ASP A 1 180 ? -5.271 -6.155 -31.128 1.00 84.00 180 ASP A C 1
ATOM 1393 O O . ASP A 1 180 ? -6.178 -6.708 -30.521 1.00 84.00 180 ASP A O 1
ATOM 1397 N N . ASP A 1 181 ? -4.489 -6.793 -32.002 1.00 85.81 181 ASP A N 1
ATOM 1398 C CA . ASP A 1 181 ? -4.642 -8.206 -32.379 1.00 85.81 181 ASP A CA 1
ATOM 1399 C C . ASP A 1 181 ? -4.534 -9.163 -31.168 1.00 85.81 181 ASP A C 1
ATOM 1401 O O . ASP A 1 181 ? -5.089 -10.257 -31.179 1.00 85.81 181 ASP A O 1
ATOM 1405 N N . ASP A 1 182 ? -3.873 -8.752 -30.076 1.00 82.75 182 ASP A N 1
ATOM 1406 C CA . ASP A 1 182 ? -3.800 -9.552 -28.843 1.00 82.75 182 ASP A CA 1
ATOM 1407 C C . ASP A 1 182 ? -5.132 -9.573 -28.057 1.00 82.75 182 ASP A C 1
ATOM 1409 O O . ASP A 1 182 ? -5.260 -10.311 -27.078 1.00 82.75 182 ASP A O 1
ATOM 1413 N N . CYS A 1 183 ? -6.122 -8.757 -28.448 1.00 82.75 183 CYS A N 1
ATOM 1414 C CA . CYS A 1 183 ? -7.470 -8.751 -27.871 1.00 82.75 183 CYS A CA 1
ATOM 1415 C C . CYS A 1 183 ? -8.456 -9.690 -28.583 1.00 82.75 183 CYS A C 1
ATOM 1417 O O . CYS A 1 183 ? -9.525 -9.934 -28.022 1.00 82.75 183 CYS A O 1
ATOM 1419 N N . ASP A 1 184 ? -8.142 -10.202 -29.778 1.00 83.69 184 ASP A N 1
ATOM 1420 C CA . ASP A 1 184 ? -9.116 -10.894 -30.642 1.00 83.69 184 ASP A CA 1
ATOM 1421 C C . ASP A 1 184 ? -9.742 -12.136 -29.980 1.00 83.69 184 ASP A C 1
ATOM 1423 O O . ASP A 1 184 ? -10.918 -12.437 -30.192 1.00 83.69 184 ASP A O 1
ATOM 1427 N N . ASP A 1 185 ? -8.980 -12.808 -29.113 1.00 81.12 185 ASP A N 1
ATOM 1428 C CA . ASP A 1 185 ? -9.396 -14.019 -28.397 1.00 81.12 185 ASP A CA 1
ATOM 1429 C C . ASP A 1 185 ? -9.890 -13.751 -26.956 1.00 81.12 185 ASP A C 1
ATOM 1431 O O . ASP A 1 185 ? -10.115 -14.687 -26.184 1.00 81.12 185 ASP A O 1
ATOM 1435 N N . VAL A 1 186 ? -10.068 -12.484 -26.559 1.00 81.06 186 VAL A N 1
ATOM 1436 C CA . VAL A 1 186 ? -10.458 -12.087 -25.195 1.00 81.06 186 VAL A CA 1
ATOM 1437 C C . VAL A 1 186 ? -11.826 -11.405 -25.222 1.00 81.06 186 VAL A C 1
ATOM 1439 O O . VAL A 1 186 ? -11.966 -10.255 -25.639 1.00 81.06 186 VAL A O 1
ATOM 1442 N N . SER A 1 187 ? -12.864 -12.083 -24.724 1.00 84.56 187 SER A N 1
ATOM 1443 C CA . SER A 1 187 ? -14.239 -11.568 -24.768 1.00 84.56 187 SER A CA 1
ATOM 1444 C C . SER A 1 187 ? -14.353 -10.217 -24.050 1.00 84.56 187 SER A C 1
ATOM 1446 O O . SER A 1 187 ? -14.110 -10.123 -22.853 1.00 84.56 187 SER A O 1
ATOM 1448 N N . GLY A 1 188 ? -14.760 -9.157 -24.750 1.00 82.19 188 GLY A N 1
ATOM 1449 C CA . GLY A 1 188 ? -14.870 -7.807 -24.174 1.00 82.19 188 GLY A CA 1
ATOM 1450 C C . GLY A 1 188 ? -13.569 -6.991 -24.165 1.00 82.19 188 GLY A C 1
ATOM 1451 O O . GLY A 1 188 ? -13.556 -5.894 -23.613 1.00 82.19 188 GLY A O 1
ATOM 1452 N N . CYS A 1 189 ? -12.486 -7.488 -24.772 1.00 84.38 189 CYS A N 1
ATOM 1453 C CA . CYS A 1 189 ? -11.273 -6.716 -25.049 1.00 84.38 189 CYS A CA 1
ATOM 1454 C C . CYS A 1 189 ? -11.469 -5.978 -26.373 1.00 84.38 189 CYS A C 1
ATOM 1456 O O . CYS A 1 189 ? -11.584 -6.605 -27.420 1.00 84.38 189 CYS A O 1
ATOM 1458 N N . VAL A 1 190 ? -11.569 -4.648 -26.336 1.00 83.50 190 VAL A N 1
ATOM 1459 C CA . VAL A 1 190 ? -11.804 -3.858 -27.560 1.00 83.50 190 VAL A CA 1
ATOM 1460 C C . VAL A 1 190 ? -10.495 -3.448 -28.232 1.00 83.50 190 VAL A C 1
ATOM 1462 O O . VAL A 1 190 ? -10.468 -3.245 -29.443 1.00 83.50 190 VAL A O 1
ATOM 1465 N N . ARG A 1 191 ? -9.416 -3.291 -27.456 1.00 86.38 191 ARG A N 1
ATOM 1466 C CA . ARG A 1 191 ? -8.082 -2.920 -27.946 1.00 86.38 191 ARG A CA 1
ATOM 1467 C C . ARG A 1 191 ? -7.016 -3.061 -26.867 1.00 86.38 191 ARG A C 1
ATOM 1469 O O . ARG A 1 191 ? -7.311 -3.003 -25.669 1.00 86.38 191 ARG A O 1
ATOM 1476 N N . CYS A 1 192 ? -5.757 -3.085 -27.286 1.00 85.50 192 CYS A N 1
ATOM 1477 C CA . CYS A 1 192 ? -4.634 -3.026 -26.373 1.00 85.50 192 CYS A CA 1
ATOM 1478 C C . CYS A 1 192 ? -4.428 -1.596 -25.855 1.00 85.50 192 CYS A C 1
ATOM 1480 O O . CYS A 1 192 ? -3.842 -0.731 -26.512 1.00 85.50 192 CYS A O 1
ATOM 1482 N N . ALA A 1 193 ? -4.891 -1.325 -24.633 1.00 81.75 193 ALA A N 1
ATOM 1483 C CA . ALA A 1 193 ? -4.719 -0.015 -24.006 1.00 81.75 193 ALA A CA 1
ATOM 1484 C C . ALA A 1 193 ? -3.285 0.272 -23.544 1.00 81.75 193 ALA A C 1
ATOM 1486 O O . ALA A 1 193 ? -2.962 1.432 -23.292 1.00 81.75 193 ALA A O 1
ATOM 1487 N N . LYS A 1 194 ? -2.445 -0.766 -23.402 1.00 80.06 194 LYS A N 1
ATOM 1488 C CA . LYS A 1 194 ? -1.098 -0.697 -22.796 1.00 80.06 194 LYS A CA 1
ATOM 1489 C C . LYS A 1 194 ? -1.075 -0.035 -21.410 1.00 80.06 194 LYS A C 1
ATOM 1491 O O . LYS A 1 194 ? -0.031 0.428 -20.966 1.00 80.06 194 LYS A O 1
ATOM 1496 N N . SER A 1 195 ? -2.221 -0.011 -20.733 1.00 78.81 195 SER A N 1
ATOM 1497 C CA . SER A 1 195 ? -2.405 0.536 -19.388 1.00 78.81 195 SER A CA 1
ATOM 1498 C C . SER A 1 195 ? -2.302 -0.527 -18.295 1.00 78.81 195 SER A C 1
ATOM 1500 O O . SER A 1 195 ? -2.333 -0.183 -17.125 1.00 78.81 195 SER A O 1
ATOM 1502 N N . GLY A 1 196 ? -2.254 -1.815 -18.661 1.00 76.00 196 GLY A N 1
ATOM 1503 C CA . GLY A 1 196 ? -2.388 -2.933 -17.720 1.00 76.00 196 GLY A CA 1
ATOM 1504 C C . GLY A 1 196 ? -3.839 -3.298 -17.375 1.00 76.00 196 GLY A C 1
ATOM 1505 O O . GLY A 1 196 ? -4.065 -4.345 -16.770 1.00 76.00 196 GLY A O 1
ATOM 1506 N N . PHE A 1 197 ? -4.822 -2.504 -17.818 1.00 80.38 197 PHE A N 1
ATOM 1507 C CA . PHE A 1 197 ? -6.250 -2.708 -17.553 1.00 80.38 197 PHE A CA 1
ATOM 1508 C C . PHE A 1 197 ? -7.047 -2.960 -18.830 1.00 80.38 197 PHE A C 1
ATOM 1510 O O . PHE A 1 197 ? -6.788 -2.373 -19.883 1.00 80.38 197 PHE A O 1
ATOM 1517 N N . CYS A 1 198 ? -8.070 -3.797 -18.698 1.00 84.75 198 CYS A N 1
ATOM 1518 C CA . CYS A 1 198 ? -9.113 -3.988 -19.688 1.00 84.75 198 CYS A CA 1
ATOM 1519 C C . CYS A 1 198 ? -9.885 -2.693 -19.937 1.00 84.75 198 CYS A C 1
ATOM 1521 O O . CYS A 1 198 ? -10.367 -2.045 -19.002 1.00 84.75 198 CYS A O 1
ATOM 1523 N N . THR A 1 199 ? -10.059 -2.361 -21.216 1.00 76.50 199 THR A N 1
ATOM 1524 C CA . THR A 1 199 ? -10.924 -1.272 -21.668 1.00 76.50 199 THR A CA 1
ATOM 1525 C C . THR A 1 199 ? -11.888 -1.773 -22.737 1.00 76.50 199 THR A C 1
ATOM 1527 O O . THR A 1 199 ? -11.515 -2.549 -23.619 1.00 76.50 199 THR A O 1
ATOM 1530 N N . ASP A 1 200 ? -13.125 -1.297 -22.657 1.00 74.50 200 ASP A N 1
ATOM 1531 C CA . ASP A 1 200 ? -14.153 -1.443 -23.685 1.00 74.50 200 ASP A CA 1
ATOM 1532 C C . ASP A 1 200 ? -14.216 -0.218 -24.618 1.00 74.50 200 ASP A C 1
ATOM 1534 O O . ASP A 1 200 ? -15.057 -0.147 -25.513 1.00 74.50 200 ASP A O 1
ATOM 1538 N N . GLN A 1 201 ? -13.327 0.762 -24.421 1.00 76.56 201 GLN A N 1
ATOM 1539 C CA . GLN A 1 201 ? -13.330 2.004 -25.181 1.00 76.56 201 GLN A CA 1
ATOM 1540 C C . GLN A 1 201 ? -12.465 1.869 -26.443 1.00 76.56 201 GLN A C 1
ATOM 1542 O O . GLN A 1 201 ? -11.259 1.600 -26.328 1.00 76.56 201 GLN A O 1
ATOM 1547 N N . PRO A 1 202 ? -13.014 2.116 -27.650 1.00 70.31 202 PRO A N 1
ATOM 1548 C CA . PRO A 1 202 ? -12.216 2.178 -28.868 1.00 70.31 202 PRO A CA 1
ATOM 1549 C C . PRO A 1 202 ? -11.180 3.307 -28.789 1.00 70.31 202 PRO A C 1
ATOM 1551 O O . PRO A 1 202 ? -11.270 4.220 -27.962 1.00 70.31 202 PRO A O 1
ATOM 1554 N N . LYS A 1 203 ? -10.147 3.239 -29.635 1.00 65.38 203 LYS A N 1
ATOM 1555 C CA . LYS A 1 203 ? -9.136 4.297 -29.701 1.00 65.38 203 LYS A CA 1
ATOM 1556 C C . LYS A 1 203 ? -9.855 5.594 -30.097 1.00 65.38 203 LYS A C 1
ATOM 1558 O O . LYS A 1 203 ? -10.604 5.554 -31.076 1.00 65.38 203 LYS A O 1
ATOM 1563 N N . PRO A 1 204 ? -9.676 6.714 -29.370 1.00 66.31 204 PRO A N 1
ATOM 1564 C CA . PRO A 1 204 ? -10.228 7.983 -29.822 1.00 66.31 204 PRO A CA 1
ATOM 1565 C C . PRO A 1 204 ? -9.750 8.219 -31.253 1.00 66.31 204 PRO A C 1
ATOM 1567 O O . PRO A 1 204 ? -8.578 7.969 -31.560 1.00 66.31 204 PRO A O 1
ATOM 1570 N N . ALA A 1 205 ? -10.682 8.603 -32.130 1.00 59.03 205 ALA A N 1
ATOM 1571 C CA . ALA A 1 205 ? -10.356 8.921 -33.508 1.00 59.03 205 ALA A CA 1
ATOM 1572 C C . ALA A 1 205 ? -9.217 9.938 -33.466 1.00 59.03 205 ALA A C 1
ATOM 1574 O O . ALA A 1 205 ? -9.320 10.962 -32.795 1.00 59.03 205 ALA A O 1
ATOM 1575 N N . SER A 1 206 ? -8.093 9.603 -34.091 1.00 51.56 206 SER A N 1
ATOM 1576 C CA . SER A 1 206 ? -7.006 10.557 -34.229 1.00 51.56 206 SER A CA 1
ATOM 1577 C C . SER A 1 206 ? -7.543 11.686 -35.095 1.00 51.56 206 SER A C 1
ATOM 1579 O O . SER A 1 206 ? -7.808 11.447 -36.276 1.00 51.56 206 SER A O 1
ATOM 1581 N N . ASP A 1 207 ? -7.757 12.855 -34.491 1.00 48.19 207 ASP A N 1
ATOM 1582 C CA . ASP A 1 207 ? -8.081 14.079 -35.213 1.00 48.19 207 ASP A CA 1
ATOM 1583 C C . ASP A 1 207 ? -7.018 14.265 -36.305 1.00 48.19 207 ASP A C 1
ATOM 1585 O O . ASP A 1 207 ? -5.823 14.377 -36.014 1.00 48.19 207 ASP A O 1
ATOM 1589 N N . GLN A 1 208 ? -7.463 14.167 -37.560 1.00 40.69 208 GLN A N 1
ATOM 1590 C CA . GLN A 1 208 ? -6.685 14.525 -38.747 1.00 40.69 208 GLN A CA 1
ATOM 1591 C C . GLN A 1 208 ? -6.705 16.037 -38.934 1.00 40.69 208 GLN A C 1
ATOM 1593 O O . GLN A 1 208 ? -7.799 16.627 -38.775 1.00 40.69 208 GLN A O 1
#

Organism: NCBI:txid1082188

InterPro domains:
  IPR001568 Ribonuclease T2-like [PF00445] (7-87)
  IPR033130 Ribonuclease T2, His active site 2 [PS00531] (58-69)
  IPR036430 Ribonuclease T2-like superfamily [G3DSA:3.90.730.10] (1-113)
  IPR036430 Ribonuclease T2-like superfamily [SSF55895] (7-88)

Secondary structure (DSSP, 8-state):
---SS----------TTT-----B--S-S--TT---SSGGGGTTT--S-S-HHHHHHHHHHHHHHTGGGB--SSHHHHHHHHHHHHHHHHHHHHHHHTTT---HHHHHHHHHHTT--EEEEETTTTEEEEPEEE-TT--EEE--GGGHHHHT------S-SS---SB--TTSBPPP-SSGGGGTTSBT--S--SSSB---PPPPP---

Radius of gyration: 18.62 Å; chains: 1; bounding box: 38×42×57 Å

pLDDT: mean 82.85, std 14.16, range [40.69, 98.5]

Sequence (208 aa):
YKHDSPSVHGLWPQVPPYGNSACLLPKSKRDPDFVPKHPEELKCYDTGEGDYDHEYSFVDHEWLKHGTCMGVSNAADFLSIVCDLARKPLKLMAKATRKGVTTAGEMAHILGHAGYPIFNVDNYQQQVELSACAGPDHVWRLAYVNEFDKVCGSDDPRPTSPPVPEQCVPMQHGPPCAGDDDCDDVSGCVRCAKSGFCTDQPKPASDQ

Foldseek 3Di:
DQFLADADQADADCPPPSDPDFQQAALDLPPVDPDPPDCVLLVRVCRVDDDPVVSVVSLVCRCNPGVRRLNYHDSSRRSVLRCVQCVVLRVQRRVVSVVVDRALVVSLVSCVVVVFQFPDGDRPVRDTDFDWEAAPVSRIDGDHPVCCCVVHVDPDPDDDDDPQQQEADFPAFHDQDDWQVVCPRRHQQRIHPNPRHGDNDDDPPDDD